Protein AF-0000000072275476 (afdb_homodimer)

Organism: Rhodospirillum rubrum (strain ATCC 11170 / ATH 1.1.1 / DSM 467 / LMG 4362 / NCIMB 8255 / S1) (NCBI:txid269796)

Solvent-accessible surface area (backbone atoms only — not comparable to full-atom values): 16974 Å² total; per-residue (Å²): 117,90,63,54,70,68,59,50,50,53,38,57,21,47,47,31,24,20,39,28,44,38,20,21,42,33,96,83,66,43,83,46,64,35,45,40,54,36,51,33,70,50,16,78,60,61,44,28,33,37,37,50,40,53,68,80,43,85,67,52,72,31,70,62,46,52,48,34,29,40,30,29,35,24,52,87,39,57,66,59,44,52,46,31,60,54,78,98,63,73,70,60,68,92,58,77,59,44,73,39,78,94,71,21,53,31,81,62,89,38,33,16,37,40,33,26,36,49,74,47,68,41,85,41,70,44,13,36,37,33,32,28,40,55,60,44,72,48,63,45,86,67,87,52,39,23,29,40,43,65,89,34,81,43,37,67,33,78,74,80,127,117,89,64,54,70,68,59,50,51,53,36,56,22,47,47,32,23,20,40,28,43,37,19,20,43,34,98,84,65,42,82,46,64,36,43,39,53,35,51,33,71,48,16,78,62,61,44,27,34,36,37,48,39,54,70,80,43,84,69,51,72,30,70,62,46,52,47,34,31,41,32,28,34,26,53,87,41,58,66,58,45,52,47,31,60,53,79,96,63,73,70,60,69,92,59,78,58,44,73,40,77,93,70,20,52,30,81,62,89,37,32,16,36,39,34,26,36,48,73,45,68,41,87,41,71,44,14,36,39,33,32,27,38,58,58,42,73,49,63,46,86,66,88,54,38,23,29,40,43,65,88,35,81,42,36,65,32,77,73,81,126

Structure (mmCIF, N/CA/C/O backbone):
data_AF-0000000072275476-model_v1
#
loop_
_entity.id
_entity.type
_entity.pdbx_description
1 polymer 'Flavin reductase-like, FMN-binding'
#
loop_
_atom_site.group_PDB
_atom_site.id
_atom_site.type_symbol
_atom_site.label_atom_id
_atom_site.label_alt_id
_atom_site.label_comp_id
_atom_site.label_asym_id
_atom_site.label_entity_id
_atom_site.label_seq_id
_atom_site.pdbx_PDB_ins_code
_atom_site.Cartn_x
_atom_site.Cartn_y
_atom_site.Cartn_z
_atom_site.occupancy
_atom_site.B_iso_or_equiv
_atom_site.auth_seq_id
_atom_site.auth_comp_id
_atom_site.auth_asym_id
_atom_site.auth_atom_id
_atom_site.pdbx_PDB_model_num
ATOM 1 N N . MET A 1 1 ? 13.664 -19.922 7.293 1 67.5 1 MET A N 1
ATOM 2 C CA . MET A 1 1 ? 13.078 -19.266 6.129 1 67.5 1 MET A CA 1
ATOM 3 C C . MET A 1 1 ? 14.047 -19.266 4.953 1 67.5 1 MET A C 1
ATOM 5 O O . MET A 1 1 ? 15.242 -19 5.125 1 67.5 1 MET A O 1
ATOM 9 N N . PRO A 1 2 ? 13.508 -19.812 3.711 1 85.81 2 PRO A N 1
ATOM 10 C CA . PRO A 1 2 ? 14.438 -20.125 2.623 1 85.81 2 PRO A CA 1
ATOM 11 C C . PRO A 1 2 ? 15.133 -18.891 2.059 1 85.81 2 PRO A C 1
ATOM 13 O O . PRO A 1 2 ? 15.914 -19 1.111 1 85.81 2 PRO A O 1
ATOM 16 N N . PHE A 1 3 ? 14.852 -17.75 2.648 1 93.75 3 PHE A N 1
ATOM 17 C CA . PHE A 1 3 ? 15.492 -16.516 2.195 1 93.75 3 PHE A CA 1
ATOM 18 C C . PHE A 1 3 ? 15.914 -15.648 3.381 1 93.75 3 PHE A C 1
ATOM 20 O O . PHE A 1 3 ? 15.383 -15.805 4.484 1 93.75 3 PHE A O 1
ATOM 27 N N . ASP A 1 4 ? 16.875 -14.711 3.154 1 95.62 4 ASP A N 1
ATOM 28 C CA . ASP A 1 4 ? 17.312 -13.812 4.219 1 95.62 4 ASP A CA 1
ATOM 29 C C . ASP A 1 4 ? 16.688 -12.43 4.062 1 95.62 4 ASP A C 1
ATOM 31 O O . ASP A 1 4 ? 15.898 -12.203 3.143 1 95.62 4 ASP A O 1
ATOM 35 N N . ASP A 1 5 ? 16.984 -11.516 4.992 1 95.75 5 ASP A N 1
ATOM 36 C CA . ASP A 1 5 ? 16.391 -10.188 5.051 1 95.75 5 ASP A CA 1
ATOM 37 C C . ASP A 1 5 ? 16.688 -9.391 3.781 1 95.75 5 ASP A C 1
ATOM 39 O O . ASP A 1 5 ? 15.844 -8.648 3.291 1 95.75 5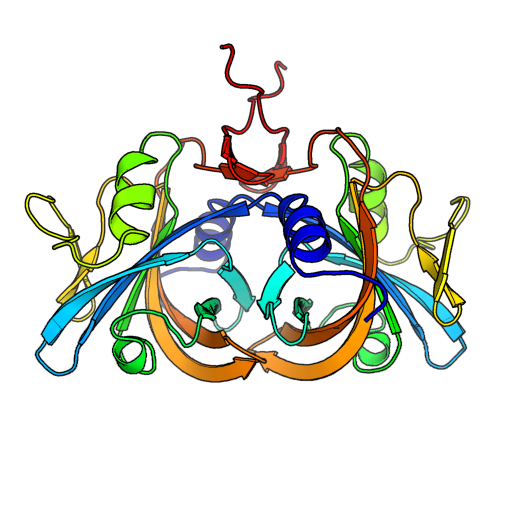 ASP A O 1
ATOM 43 N N . ARG A 1 6 ? 17.906 -9.547 3.322 1 96 6 ARG A N 1
ATOM 44 C CA . ARG A 1 6 ? 18.312 -8.82 2.127 1 96 6 ARG A CA 1
ATOM 45 C C . ARG A 1 6 ? 17.469 -9.227 0.921 1 96 6 ARG A C 1
ATOM 47 O O . ARG A 1 6 ? 17.016 -8.375 0.162 1 96 6 ARG A O 1
ATOM 54 N N . ALA A 1 7 ? 17.297 -10.523 0.775 1 97.31 7 ALA A N 1
ATOM 55 C CA . ALA A 1 7 ? 16.484 -11.039 -0.326 1 97.31 7 ALA A CA 1
ATOM 56 C C . ALA A 1 7 ? 15.039 -10.562 -0.204 1 97.31 7 ALA A C 1
ATOM 58 O O . ALA A 1 7 ? 14.398 -10.234 -1.207 1 97.31 7 ALA A O 1
ATOM 59 N N . PHE A 1 8 ? 14.617 -10.539 1.002 1 98 8 PHE A N 1
ATOM 60 C CA . PHE A 1 8 ? 13.25 -10.094 1.235 1 98 8 PHE A CA 1
ATOM 61 C C . PHE A 1 8 ? 13.094 -8.617 0.877 1 98 8 PHE A C 1
ATOM 63 O O . PHE A 1 8 ? 12.148 -8.242 0.171 1 98 8 PHE A O 1
ATOM 70 N N . ARG A 1 9 ? 13.953 -7.789 1.275 1 97.25 9 ARG A N 1
ATOM 71 C CA . ARG A 1 9 ? 13.906 -6.363 0.971 1 97.25 9 ARG A CA 1
ATOM 72 C C . ARG A 1 9 ? 14.023 -6.117 -0.53 1 97.25 9 ARG A C 1
ATOM 74 O O . ARG A 1 9 ? 13.375 -5.227 -1.071 1 97.25 9 ARG A O 1
ATOM 81 N N . LYS A 1 10 ? 14.844 -6.922 -1.142 1 97.44 10 LYS A N 1
ATOM 82 C CA . LYS A 1 10 ? 15 -6.805 -2.588 1 97.44 10 LYS A CA 1
ATOM 83 C C . LYS A 1 10 ? 13.688 -7.109 -3.311 1 97.44 10 LYS A C 1
ATOM 85 O O . LYS A 1 10 ? 13.305 -6.395 -4.242 1 97.44 10 LYS A O 1
ATOM 90 N N . ALA A 1 11 ? 13.023 -8.141 -2.877 1 98.31 11 ALA A N 1
ATOM 91 C CA . ALA A 1 11 ? 11.742 -8.516 -3.479 1 98.31 11 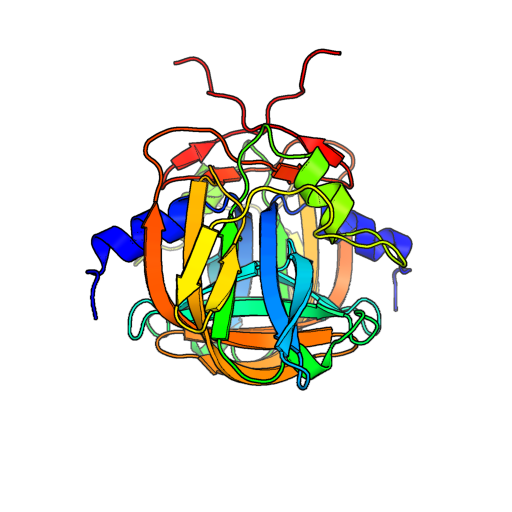ALA A CA 1
ATOM 92 C C . ALA A 1 11 ? 10.703 -7.414 -3.285 1 98.31 11 ALA A C 1
ATOM 94 O O . ALA A 1 11 ? 10.008 -7.039 -4.23 1 98.31 11 ALA A O 1
ATOM 95 N N . LEU A 1 12 ? 10.633 -6.867 -2.082 1 98.38 12 LEU A N 1
ATOM 96 C CA . LEU A 1 12 ? 9.648 -5.832 -1.788 1 98.38 12 LEU A CA 1
ATOM 97 C C . LEU A 1 12 ? 9.969 -4.547 -2.541 1 98.38 12 LEU A C 1
ATOM 99 O O . LEU A 1 12 ? 9.062 -3.803 -2.92 1 98.38 12 LEU A O 1
ATOM 103 N N . GLY A 1 13 ? 11.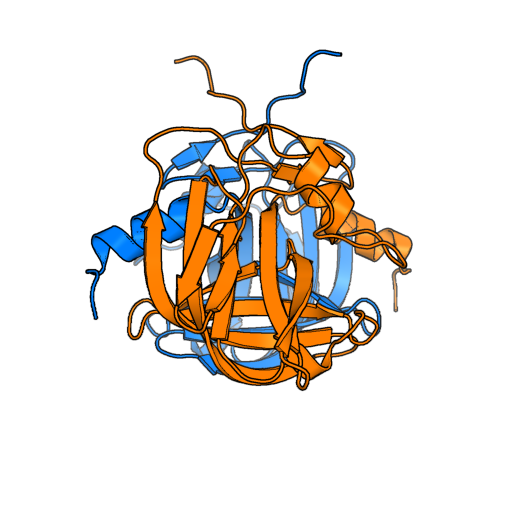281 -4.336 -2.768 1 97.69 13 GLY A 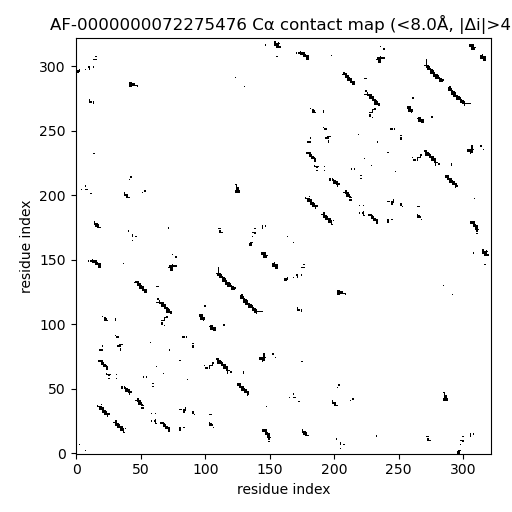N 1
ATOM 104 C CA . GLY A 1 13 ? 11.695 -3.178 -3.543 1 97.69 13 GLY A CA 1
ATOM 105 C C . GLY A 1 13 ? 11.211 -3.217 -4.98 1 97.69 13 GLY A C 1
ATOM 106 O O . GLY A 1 13 ? 11.25 -2.205 -5.684 1 97.69 13 GLY A O 1
ATOM 107 N N . CYS A 1 14 ? 10.742 -4.32 -5.453 1 98.12 14 CYS A N 1
ATOM 108 C CA . CYS A 1 14 ? 10.234 -4.465 -6.816 1 98.12 14 CYS A CA 1
ATOM 109 C C . CYS A 1 14 ? 8.836 -3.875 -6.945 1 98.12 14 CYS A C 1
ATOM 111 O O . CYS A 1 14 ? 8.344 -3.67 -8.055 1 98.12 14 CYS A O 1
ATOM 113 N N . PHE A 1 15 ? 8.219 -3.641 -5.832 1 98.31 15 PHE A N 1
ATOM 114 C CA . PHE A 1 15 ? 6.93 -2.953 -5.859 1 98.31 15 PHE A CA 1
ATOM 115 C C . PHE A 1 15 ? 7.121 -1.444 -5.773 1 98.31 15 PHE A C 1
ATOM 117 O O . PHE A 1 15 ? 7.449 -0.913 -4.711 1 98.31 15 PHE A O 1
ATOM 124 N N . ALA A 1 16 ? 6.859 -0.8 -6.867 1 97.62 16 ALA A N 1
ATOM 125 C CA . ALA A 1 16 ? 6.969 0.657 -6.883 1 97.62 16 ALA A CA 1
ATOM 126 C C . ALA A 1 16 ? 5.852 1.297 -6.059 1 97.62 16 ALA A C 1
ATOM 128 O O . ALA A 1 16 ? 4.699 0.858 -6.117 1 97.62 16 ALA A O 1
ATOM 129 N N . SER A 1 17 ? 6.207 2.344 -5.367 1 97.81 17 SER A N 1
ATOM 130 C CA . SER A 1 17 ? 5.203 3.037 -4.566 1 97.81 17 SER A CA 1
ATOM 131 C C . SER A 1 17 ? 5.41 4.547 -4.605 1 97.81 17 SER A C 1
ATOM 133 O O . SER A 1 17 ? 6.535 5.02 -4.797 1 97.81 17 SER A O 1
ATOM 135 N N . GLY A 1 18 ? 4.312 5.289 -4.441 1 98.12 18 GLY A N 1
ATOM 136 C CA . GLY A 1 18 ? 4.449 6.676 -4.016 1 98.12 18 GLY A CA 1
ATOM 137 C C . GLY A 1 18 ? 5.027 6.816 -2.623 1 98.12 18 GLY A C 1
ATOM 138 O O . GLY A 1 18 ? 5.41 5.824 -2 1 98.12 18 GLY A O 1
ATOM 139 N N . VAL A 1 19 ? 5.16 8.07 -2.258 1 98.69 19 VAL A N 1
ATOM 140 C CA . VAL A 1 19 ? 5.719 8.391 -0.95 1 98.69 19 VAL A CA 1
ATOM 141 C C . VAL A 1 19 ? 4.812 9.391 -0.232 1 98.69 19 VAL A C 1
ATOM 143 O O . VAL A 1 19 ? 4.32 10.344 -0.843 1 98.69 19 VAL A O 1
ATOM 146 N N . THR A 1 20 ? 4.594 9.133 1.076 1 98.88 20 THR A N 1
ATOM 147 C CA . THR A 1 20 ? 3.807 10.062 1.873 1 98.88 20 THR A CA 1
ATOM 148 C C . THR A 1 20 ? 4.621 10.594 3.053 1 98.88 20 THR A C 1
ATOM 150 O O . THR A 1 20 ? 5.562 9.938 3.506 1 98.88 20 THR A O 1
ATOM 153 N N . VAL A 1 21 ? 4.289 11.758 3.482 1 98.88 21 VAL A N 1
ATOM 154 C CA . VAL A 1 21 ? 4.621 12.25 4.812 1 98.88 21 VAL A CA 1
ATOM 155 C C . VAL A 1 21 ? 3.363 12.312 5.676 1 98.88 21 VAL A C 1
ATOM 157 O O . VAL A 1 21 ? 2.365 12.93 5.285 1 98.88 21 VAL A O 1
ATOM 160 N N . ILE A 1 22 ? 3.463 11.672 6.785 1 98.81 22 ILE A N 1
ATOM 161 C CA . ILE A 1 22 ? 2.342 11.64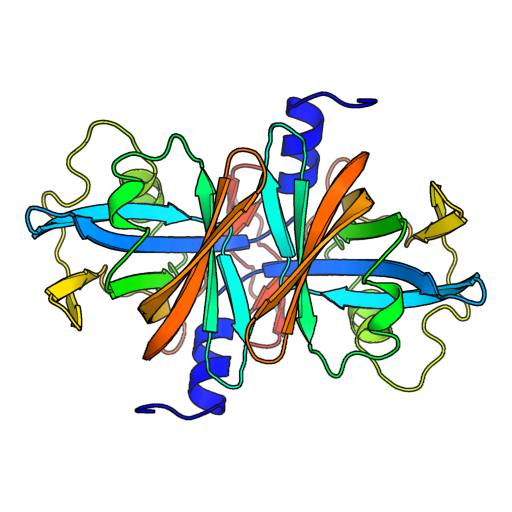1 7.719 1 98.81 22 ILE A CA 1
ATOM 162 C C . ILE A 1 22 ? 2.707 12.414 8.984 1 98.81 22 ILE A C 1
ATOM 164 O O . ILE A 1 22 ? 3.75 12.156 9.594 1 98.81 22 ILE A O 1
ATOM 168 N N . THR A 1 23 ? 1.877 13.367 9.344 1 98.62 23 THR A N 1
ATOM 169 C CA . THR A 1 23 ? 2.141 14.188 10.523 1 98.62 23 THR A CA 1
ATOM 170 C C . THR A 1 23 ? 0.98 14.102 11.508 1 98.62 23 THR A C 1
ATOM 172 O O . THR A 1 23 ? -0.152 13.805 11.117 1 98.62 23 THR A O 1
ATOM 175 N N . THR A 1 24 ? 1.253 14.297 12.727 1 98.31 24 THR A N 1
ATOM 176 C CA . THR A 1 24 ? 0.302 14.375 13.828 1 98.31 24 THR A CA 1
ATOM 177 C C . THR A 1 24 ? 0.889 15.164 15 1 98.31 24 THR A C 1
ATOM 179 O O . THR A 1 24 ? 1.901 15.852 14.844 1 98.31 24 THR A O 1
ATOM 182 N N . LEU A 1 25 ? 0.109 15.188 16.047 1 97.5 25 LEU A N 1
ATOM 183 C CA . LEU A 1 25 ? 0.555 15.797 17.297 1 97.5 25 LEU A CA 1
ATOM 184 C C . LEU A 1 25 ? 0.738 14.742 18.375 1 97.5 25 LEU A C 1
ATOM 186 O O . LEU A 1 25 ? -0.082 13.828 18.516 1 97.5 25 LEU A O 1
ATOM 190 N N . ASP A 1 26 ? 1.851 14.898 19.125 1 96.38 26 ASP A N 1
ATOM 191 C CA . ASP A 1 26 ? 2.016 13.977 20.234 1 96.38 26 ASP A CA 1
ATOM 192 C C . ASP A 1 26 ? 1.202 14.43 21.453 1 96.38 26 ASP A C 1
ATOM 194 O O . ASP A 1 26 ? 0.41 15.367 21.359 1 96.38 26 ASP A O 1
ATOM 198 N N . ALA A 1 27 ? 1.319 13.695 22.562 1 95.06 27 ALA A N 1
ATOM 199 C CA . ALA A 1 27 ? 0.517 13.953 23.75 1 95.06 27 ALA A CA 1
ATOM 200 C C . ALA A 1 27 ? 0.753 15.367 24.281 1 95.06 27 ALA A C 1
ATOM 202 O O . ALA A 1 27 ? -0.127 15.953 24.906 1 95.06 27 ALA A O 1
ATOM 203 N N . ALA A 1 28 ? 1.944 15.898 24 1 96 28 ALA A N 1
ATOM 204 C CA . ALA A 1 28 ? 2.289 17.25 24.438 1 96 28 ALA A CA 1
ATOM 205 C C . ALA A 1 28 ? 1.938 18.281 23.359 1 96 28 ALA A C 1
ATOM 207 O O . ALA A 1 28 ? 2.359 19.438 23.438 1 96 28 ALA A O 1
ATOM 208 N N . GLN A 1 29 ? 1.261 17.859 22.344 1 95.44 29 GLN A N 1
ATOM 209 C CA . GLN A 1 29 ? 0.798 18.703 21.25 1 95.44 29 GLN A CA 1
ATOM 210 C C . GLN A 1 29 ? 1.969 19.188 20.406 1 95.44 29 GLN A C 1
ATOM 212 O O . GLN A 1 29 ? 1.889 20.266 19.797 1 95.44 29 GLN A O 1
ATOM 217 N N . ARG A 1 30 ? 3.062 18.484 20.5 1 95.75 30 ARG A N 1
ATOM 218 C CA . ARG A 1 30 ? 4.191 18.766 19.625 1 95.75 30 ARG A CA 1
ATOM 219 C C . ARG A 1 30 ? 4.055 18.031 18.297 1 95.75 30 ARG A C 1
ATOM 221 O O . ARG A 1 30 ? 3.641 16.875 18.281 1 95.75 30 ARG A O 1
ATOM 228 N N . PRO A 1 31 ? 4.461 18.75 17.219 1 96.81 31 PRO A N 1
ATOM 229 C CA . PRO A 1 31 ? 4.352 18.078 15.922 1 96.81 31 PRO A CA 1
ATOM 230 C C . PRO A 1 31 ? 5.336 16.922 15.773 1 96.81 31 PRO A C 1
ATOM 232 O O . PRO A 1 31 ? 6.488 17.031 16.203 1 96.81 31 PRO A O 1
ATOM 235 N N . VAL A 1 32 ? 4.867 15.836 15.242 1 97.19 32 VAL A N 1
ATOM 236 C CA . VAL A 1 32 ? 5.688 14.695 14.852 1 97.19 32 VAL A CA 1
ATOM 237 C C . VAL A 1 32 ? 5.305 14.242 13.445 1 97.19 32 VAL A C 1
ATOM 239 O O . VAL A 1 32 ? 4.184 14.484 12.992 1 97.19 32 VAL A O 1
ATOM 242 N N . GLY A 1 33 ? 6.281 13.656 12.758 1 98.06 33 GLY A N 1
ATOM 243 C CA . GLY A 1 33 ? 6.016 13.203 11.406 1 98.06 33 GLY A CA 1
ATOM 244 C C . GLY A 1 33 ? 6.961 12.109 10.945 1 98.06 33 GLY A C 1
ATOM 245 O O . GLY A 1 33 ? 8 11.883 11.562 1 98.06 33 GLY A O 1
ATOM 246 N N . VAL A 1 34 ? 6.57 11.477 9.883 1 98.38 34 VAL A N 1
ATOM 247 C CA . VAL A 1 34 ? 7.352 10.359 9.367 1 98.38 34 VAL A CA 1
ATOM 248 C C . VAL A 1 34 ? 7.07 10.172 7.879 1 98.38 34 VAL A C 1
ATOM 250 O O . VAL A 1 34 ? 5.957 10.438 7.414 1 98.38 34 VAL A O 1
ATOM 253 N N . THR A 1 35 ? 8.07 9.781 7.129 1 98.69 35 THR A N 1
ATOM 254 C CA . THR A 1 35 ? 7.902 9.352 5.746 1 98.69 35 THR A CA 1
ATOM 255 C C . THR A 1 35 ? 7.43 7.906 5.676 1 98.69 35 THR A C 1
ATOM 257 O O . THR A 1 35 ? 7.961 7.039 6.379 1 98.69 35 THR A O 1
ATOM 260 N N . VAL A 1 36 ? 6.418 7.613 4.867 1 98.62 36 VAL A N 1
ATOM 261 C CA . VAL A 1 36 ? 5.84 6.277 4.75 1 98.62 36 VAL A CA 1
ATOM 262 C C . VAL A 1 36 ? 5.539 5.969 3.287 1 98.62 36 VAL A C 1
ATOM 264 O O . VAL A 1 36 ? 4.875 6.75 2.604 1 98.62 36 VAL A O 1
ATOM 267 N N . SER A 1 37 ? 6.004 4.84 2.807 1 98.38 37 SER A N 1
ATOM 268 C CA . SER A 1 37 ? 5.582 4.352 1.498 1 98.38 37 SER A CA 1
ATOM 269 C C . SER A 1 37 ? 4.598 3.191 1.633 1 98.38 37 SER A C 1
ATOM 271 O O . SER A 1 37 ? 3.918 2.832 0.67 1 98.38 37 SER A O 1
ATOM 273 N N . ALA A 1 38 ? 4.605 2.547 2.832 1 98.69 38 ALA A N 1
ATOM 274 C CA . ALA A 1 38 ? 3.641 1.485 3.107 1 98.69 38 ALA A CA 1
ATOM 275 C C . ALA A 1 38 ? 2.254 2.062 3.373 1 98.69 38 ALA A C 1
ATOM 277 O O . ALA A 1 38 ? 1.733 1.955 4.484 1 98.69 38 ALA A O 1
ATOM 278 N N . PHE A 1 39 ? 1.646 2.674 2.385 1 98.81 39 PHE A N 1
ATOM 279 C CA . PHE A 1 39 ? 0.355 3.352 2.367 1 98.81 39 PHE A CA 1
ATOM 280 C C . PHE A 1 39 ? -0.562 2.742 1.312 1 98.81 39 PHE A C 1
ATOM 282 O O . PHE A 1 39 ? -0.105 2.352 0.236 1 98.81 39 PHE A O 1
ATOM 289 N N . SER A 1 40 ? -1.87 2.623 1.619 1 98.38 40 SER A N 1
ATOM 290 C CA . SER A 1 40 ? -2.822 2.123 0.633 1 98.38 40 SER A CA 1
ATOM 291 C C . SER A 1 40 ? -4.219 2.684 0.88 1 98.38 40 SER A C 1
ATOM 293 O O . SER A 1 40 ? -4.578 2.992 2.02 1 98.38 40 SER A O 1
ATOM 295 N N . SER A 1 41 ? -4.883 2.822 -0.272 1 98 41 SER A N 1
ATOM 296 C CA . SER A 1 41 ? -6.328 2.961 -0.143 1 98 41 SER A CA 1
ATOM 297 C C . SER A 1 41 ? -6.941 1.742 0.537 1 98 41 SER A C 1
ATOM 299 O O . SER A 1 41 ? -6.395 0.64 0.46 1 98 41 SER A O 1
ATOM 301 N N . LEU A 1 42 ? -8.031 1.979 1.221 1 98.62 42 LEU A N 1
ATOM 302 C CA . LEU A 1 42 ? -8.648 0.852 1.916 1 98.62 42 LEU A CA 1
ATOM 303 C C . LEU A 1 42 ? -10.125 0.731 1.56 1 98.62 42 LEU A C 1
ATOM 305 O O . LEU A 1 42 ? -10.57 -0.316 1.085 1 98.62 42 LEU A O 1
ATOM 309 N N . SER A 1 43 ? -10.875 1.769 1.762 1 98.56 43 SER A N 1
ATOM 310 C CA . SER A 1 43 ? -12.32 1.713 1.604 1 98.56 43 SER A CA 1
ATOM 311 C C . SER A 1 43 ? -12.852 2.961 0.906 1 98.56 43 SER A C 1
ATOM 313 O O . SER A 1 43 ? -12.406 4.074 1.194 1 98.56 43 SER A O 1
ATOM 315 N N . LEU A 1 44 ? -13.805 2.744 0.016 1 97.25 44 LEU A N 1
ATOM 316 C CA . LEU A 1 44 ? -14.477 3.871 -0.618 1 97.25 44 LEU A CA 1
ATOM 317 C C . LEU A 1 44 ? -15.656 4.344 0.225 1 97.25 44 LEU A C 1
ATOM 319 O O . LEU A 1 44 ? -15.906 5.543 0.333 1 97.25 44 LEU A O 1
ATOM 323 N N . ASP A 1 45 ? -16.281 3.301 0.78 1 95.88 45 ASP A N 1
ATOM 324 C CA . ASP A 1 45 ? -17.422 3.605 1.633 1 95.88 45 ASP A CA 1
ATOM 325 C C . ASP A 1 45 ? -17.406 2.754 2.9 1 95.88 45 ASP A C 1
ATOM 327 O O . ASP A 1 45 ? -17.75 1.57 2.863 1 95.88 45 ASP A O 1
ATOM 331 N N . PRO A 1 46 ? -17.188 3.477 4.113 1 97.56 46 PRO A N 1
ATOM 332 C CA . PRO A 1 46 ? -16.719 4.859 4.266 1 97.56 46 PRO A CA 1
ATOM 333 C C . PRO A 1 46 ? -15.32 5.078 3.715 1 97.56 46 PRO A C 1
ATOM 335 O O . PRO A 1 46 ? -14.57 4.117 3.525 1 97.56 46 PRO A O 1
ATOM 338 N N . PRO A 1 47 ? -14.961 6.344 3.451 1 98.56 47 PRO A N 1
ATOM 339 C CA . PRO A 1 47 ? -13.617 6.617 2.934 1 98.56 47 PRO A CA 1
ATOM 340 C C . PRO A 1 47 ? -12.531 6.371 3.971 1 98.56 47 PRO A C 1
ATOM 342 O O . PRO A 1 47 ? -12.484 7.051 5 1 98.56 47 PRO A O 1
ATOM 345 N N . MET A 1 48 ? -11.68 5.406 3.686 1 98.75 48 MET A N 1
ATOM 346 C CA . MET A 1 48 ? -10.625 5.023 4.613 1 98.75 48 MET A CA 1
ATOM 347 C C . MET A 1 48 ? -9.328 4.727 3.865 1 98.75 48 MET A C 1
ATOM 349 O O . MET A 1 48 ? -9.352 4.348 2.693 1 98.75 48 MET A O 1
ATOM 353 N N . VAL A 1 49 ? -8.258 4.93 4.586 1 98.88 49 VAL A N 1
ATOM 354 C CA . VAL A 1 49 ? -6.926 4.539 4.145 1 98.88 49 VAL A CA 1
ATOM 355 C C . VAL A 1 49 ? -6.195 3.826 5.281 1 98.88 49 VAL A C 1
ATOM 357 O O . VAL A 1 49 ? -6.68 3.787 6.414 1 98.88 49 VAL A O 1
ATOM 360 N N . LEU A 1 50 ? -5.086 3.195 4.949 1 98.94 50 LEU A N 1
ATOM 361 C CA . LEU A 1 50 ? -4.227 2.625 5.98 1 98.94 50 LEU A CA 1
ATOM 362 C C . LEU A 1 50 ? -2.756 2.879 5.668 1 98.94 50 LEU A C 1
ATOM 364 O O . LEU A 1 50 ? -2.404 3.18 4.523 1 98.94 50 LEU A O 1
ATOM 368 N N . PHE A 1 51 ? -1.945 2.877 6.676 1 98.88 51 PHE A N 1
ATOM 369 C CA . PHE A 1 51 ? -0.493 2.861 6.547 1 98.88 51 PHE A CA 1
ATOM 370 C C . PHE A 1 51 ? 0.138 1.985 7.621 1 98.88 51 PHE A C 1
ATOM 372 O O . PHE A 1 51 ? -0.511 1.645 8.609 1 98.88 51 PHE A O 1
ATOM 379 N N . CYS A 1 52 ? 1.348 1.594 7.355 1 98.81 52 CYS A N 1
ATOM 380 C CA . CYS A 1 52 ? 2.08 0.749 8.289 1 98.81 52 CYS A CA 1
ATOM 381 C C . CYS A 1 52 ? 3.311 1.471 8.828 1 98.81 52 CYS A C 1
ATOM 383 O O . CYS A 1 52 ? 4.027 2.133 8.078 1 98.81 52 CYS A O 1
ATOM 385 N N . LEU A 1 53 ? 3.514 1.29 10.141 1 98.31 53 LEU A N 1
ATOM 386 C CA . LEU A 1 53 ? 4.664 1.897 10.797 1 98.31 53 LEU A CA 1
ATOM 387 C C . LEU A 1 53 ? 5.484 0.846 11.539 1 98.31 53 LEU A C 1
ATOM 389 O O . LEU A 1 53 ? 4.934 0.013 12.258 1 98.31 53 LEU A O 1
ATOM 393 N N . GLY A 1 54 ? 6.781 0.957 11.281 1 98.06 54 GLY A N 1
ATOM 394 C CA . GLY A 1 54 ? 7.621 0.128 12.133 1 98.06 54 GLY A CA 1
ATOM 395 C C . GLY A 1 54 ? 7.445 0.419 13.609 1 98.06 54 GLY A C 1
ATOM 396 O O . GLY A 1 54 ? 7.328 1.58 14.008 1 98.06 54 GLY A O 1
ATOM 397 N N . LYS A 1 55 ? 7.473 -0.586 14.383 1 97.56 55 LYS A N 1
ATOM 398 C CA . LYS A 1 55 ? 7.293 -0.438 15.82 1 97.56 55 LYS A CA 1
ATOM 399 C C . LYS A 1 55 ? 8.461 0.316 16.453 1 97.56 55 LYS A C 1
ATOM 401 O O . LYS A 1 55 ? 8.367 0.782 17.578 1 97.56 55 LYS A O 1
ATOM 406 N N . SER A 1 56 ? 9.539 0.48 15.719 1 95.69 56 SER A N 1
ATOM 407 C CA . SER A 1 56 ? 10.695 1.233 16.188 1 95.69 56 SER A CA 1
ATOM 408 C C . SER A 1 56 ? 10.594 2.703 15.805 1 95.69 56 SER A C 1
ATOM 410 O O . SER A 1 56 ? 11.492 3.494 16.109 1 95.69 56 SER A O 1
ATOM 412 N N . THR A 1 57 ? 9.547 3.086 15.133 1 94.94 57 THR A N 1
ATOM 413 C CA . THR A 1 57 ? 9.336 4.473 14.727 1 94.94 57 THR A CA 1
ATOM 414 C C . THR A 1 57 ? 9.352 5.395 15.938 1 94.94 57 THR A C 1
ATOM 416 O O . THR A 1 57 ? 8.758 5.082 16.969 1 94.94 57 THR A O 1
ATOM 419 N N . SER A 1 58 ? 10.039 6.531 15.781 1 92.75 58 SER A N 1
ATOM 420 C CA . SER A 1 58 ? 10.031 7.535 16.844 1 92.75 58 SER A CA 1
ATOM 421 C C . SER A 1 58 ? 8.625 8.086 17.062 1 92.75 58 SER A C 1
ATOM 423 O O . SER A 1 58 ? 7.887 8.344 16.109 1 92.75 58 SER A O 1
ATOM 425 N N . ASN A 1 59 ? 8.18 8.203 18.312 1 93.38 59 ASN A N 1
ATOM 426 C CA . ASN A 1 59 ? 6.891 8.742 18.719 1 93.38 59 ASN A CA 1
ATOM 427 C C . ASN A 1 59 ? 5.738 7.891 18.203 1 93.38 59 ASN A C 1
ATOM 429 O O . ASN A 1 59 ? 4.691 8.414 17.812 1 93.38 59 ASN A O 1
ATOM 433 N N . LEU A 1 60 ? 5.984 6.637 18.172 1 96.44 60 LEU A N 1
ATOM 434 C CA . LEU A 1 60 ? 4.996 5.695 17.656 1 96.44 60 LEU A CA 1
ATOM 435 C C . LEU A 1 60 ? 3.637 5.918 18.312 1 96.44 60 LEU A C 1
ATOM 437 O O . LEU A 1 60 ? 2.6 5.828 17.656 1 96.44 60 LEU A O 1
ATOM 441 N N . GLU A 1 61 ? 3.59 6.27 19.531 1 96.56 61 GLU A N 1
ATOM 442 C CA . GLU A 1 61 ? 2.35 6.398 20.297 1 96.56 61 GLU A CA 1
ATOM 443 C C . GLU A 1 61 ? 1.481 7.527 19.75 1 96.56 61 GLU A C 1
ATOM 445 O O . GLU A 1 61 ? 0.254 7.48 19.844 1 96.56 61 GLU A O 1
ATOM 450 N N . ALA A 1 62 ? 2.082 8.492 19.188 1 96.88 62 ALA A N 1
ATOM 451 C CA . ALA A 1 62 ? 1.34 9.617 18.609 1 96.88 62 ALA A CA 1
ATOM 452 C C . ALA A 1 62 ? 0.46 9.164 17.453 1 96.88 62 ALA A C 1
ATOM 454 O O . ALA A 1 62 ? -0.527 9.82 17.125 1 96.88 62 ALA A O 1
ATOM 455 N N . PHE A 1 63 ? 0.778 8.016 16.844 1 97.5 63 PHE A N 1
ATOM 456 C CA . PHE A 1 63 ? 0.08 7.527 15.664 1 97.5 63 PHE A CA 1
ATOM 457 C C . PHE A 1 63 ? -0.941 6.457 16.047 1 97.5 63 PHE A C 1
ATOM 459 O O . PHE A 1 63 ? -1.429 5.727 15.172 1 97.5 63 PHE A O 1
ATOM 466 N N . ARG A 1 64 ? -1.257 6.305 17.25 1 96.19 64 ARG A N 1
ATOM 467 C CA . ARG A 1 64 ? -2.285 5.359 17.688 1 96.19 64 ARG A CA 1
ATOM 468 C C . ARG A 1 64 ? -3.639 6.051 17.828 1 96.19 64 ARG A C 1
ATOM 470 O O . ARG A 1 64 ? -4.676 5.391 17.859 1 96.19 64 ARG A O 1
ATOM 477 N N . GLN A 1 65 ? -3.451 7.305 18.047 1 87.06 65 GLN A N 1
ATOM 478 C CA . GLN A 1 65 ? -4.68 8.07 18.219 1 87.06 65 GLN A CA 1
ATOM 479 C C . GLN A 1 65 ? -4.559 9.461 17.609 1 87.06 65 GLN A C 1
ATOM 481 O O . GLN A 1 65 ? -3.453 9.922 17.312 1 87.06 65 GLN A O 1
ATOM 486 N N . GLY A 1 66 ? -5.805 10.055 17.281 1 84.19 66 GLY A N 1
ATOM 487 C CA . GLY A 1 66 ? -5.82 11.461 16.922 1 84.19 66 GLY A CA 1
ATOM 488 C C . GLY A 1 66 ? -6.012 11.688 15.43 1 84.19 66 GLY A C 1
ATOM 489 O O . GLY A 1 66 ? -6.242 10.742 14.68 1 84.19 66 GLY A O 1
ATOM 490 N N . PRO A 1 67 ? -5.926 12.977 15.188 1 97 67 PRO A N 1
ATOM 491 C CA . PRO A 1 67 ? -5.914 13.32 13.766 1 97 67 PRO A CA 1
ATOM 492 C C . PRO A 1 67 ? -4.531 13.164 13.133 1 97 67 PRO A C 1
ATOM 494 O O . PRO A 1 67 ? -3.518 13.32 13.812 1 97 67 PRO A O 1
ATOM 497 N N . VAL A 1 68 ? -4.52 12.742 11.984 1 98.5 68 VAL A N 1
ATOM 498 C CA . VAL A 1 68 ? -3.283 12.711 11.211 1 98.5 68 VAL A CA 1
ATOM 499 C C . VAL A 1 68 ? -3.508 13.375 9.852 1 98.5 68 VAL A C 1
ATOM 501 O O . VAL A 1 68 ? -4.633 13.398 9.344 1 98.5 68 VAL A O 1
ATOM 504 N N . SER A 1 69 ? -2.506 13.961 9.422 1 98.81 69 SER A N 1
ATOM 505 C CA . SER A 1 69 ? -2.477 14.461 8.055 1 98.81 69 SER A CA 1
ATOM 506 C C . SER A 1 69 ? -1.531 13.641 7.184 1 98.81 69 SER A C 1
ATOM 508 O O . SER A 1 69 ? -0.364 13.453 7.535 1 98.81 69 SER A O 1
ATOM 510 N N . ILE A 1 70 ? -2.049 13.109 6.078 1 98.88 70 ILE A N 1
ATOM 511 C CA . ILE A 1 70 ? -1.275 12.305 5.145 1 98.88 70 ILE A CA 1
ATOM 512 C C . ILE A 1 70 ? -1.061 13.078 3.846 1 98.88 70 ILE A C 1
ATOM 514 O O . ILE A 1 70 ? -2.018 13.375 3.127 1 98.88 70 ILE A O 1
ATOM 518 N N . SER A 1 71 ? 0.166 13.367 3.543 1 98.88 71 SER A N 1
ATOM 519 C CA . SER A 1 71 ? 0.524 14.141 2.359 1 98.88 71 SER A CA 1
ATOM 520 C C . SER A 1 71 ? 1.217 13.273 1.317 1 98.88 71 SER A C 1
ATOM 522 O O . SER A 1 71 ? 2.295 12.727 1.571 1 98.88 71 SER A O 1
ATOM 524 N N . ILE A 1 72 ? 0.576 13.102 0.139 1 98.88 72 ILE A N 1
ATOM 525 C CA . ILE A 1 72 ? 1.186 12.391 -0.979 1 98.88 72 ILE A CA 1
ATOM 526 C C . ILE A 1 72 ? 2.145 13.32 -1.722 1 98.88 72 ILE A C 1
ATOM 528 O O . ILE A 1 72 ? 1.731 14.352 -2.252 1 98.88 72 ILE A O 1
ATOM 532 N N . LEU A 1 73 ? 3.371 12.914 -1.832 1 98.5 73 LEU A N 1
ATOM 533 C CA . LEU A 1 73 ? 4.434 13.82 -2.252 1 98.5 73 LEU A CA 1
ATOM 534 C C . LEU A 1 73 ? 4.535 13.875 -3.773 1 98.5 73 LEU A C 1
ATOM 536 O O . LEU A 1 73 ? 4.301 12.875 -4.449 1 98.5 73 LEU A O 1
ATOM 540 N N . ALA A 1 74 ? 5 15.039 -4.195 1 97.62 74 ALA A N 1
ATOM 541 C CA . ALA A 1 74 ? 5.27 15.25 -5.617 1 97.62 74 ALA A CA 1
ATOM 542 C C . ALA A 1 74 ? 6.738 15.008 -5.938 1 97.62 74 ALA A C 1
ATOM 544 O O . ALA A 1 74 ? 7.582 14.969 -5.039 1 97.62 74 ALA A O 1
ATOM 545 N N . GLU A 1 75 ? 7.074 14.781 -7.242 1 94.75 75 GLU A N 1
ATOM 546 C CA . GLU A 1 75 ? 8.406 14.43 -7.73 1 94.75 75 GLU A CA 1
ATOM 547 C C . GLU A 1 75 ? 9.453 15.422 -7.234 1 94.75 75 GLU A C 1
ATOM 549 O O . GLU A 1 75 ? 10.609 15.062 -7.039 1 94.75 75 GLU A O 1
ATOM 554 N N . GLY A 1 76 ? 9.234 16.625 -6.91 1 93.88 76 GLY A N 1
ATOM 555 C CA . GLY A 1 76 ? 10.195 17.641 -6.477 1 93.88 76 GLY A CA 1
ATOM 556 C C . GLY A 1 76 ? 10.375 17.672 -4.973 1 93.88 76 GLY A C 1
ATOM 557 O O . GLY A 1 76 ? 11.148 18.484 -4.457 1 93.88 76 GLY A O 1
ATOM 558 N N . GLN A 1 77 ? 9.82 16.734 -4.297 1 97.31 77 GLN A N 1
ATOM 559 C CA . GLN A 1 77 ? 9.805 16.828 -2.84 1 97.31 77 GLN A CA 1
ATOM 560 C C . GLN A 1 77 ? 10.617 15.703 -2.205 1 97.31 77 GLN A C 1
ATOM 562 O O . GLN A 1 77 ? 10.281 15.227 -1.122 1 97.31 77 GLN A O 1
ATOM 567 N N . GLN A 1 78 ? 11.633 15.242 -2.906 1 97.75 78 GLN A N 1
ATOM 568 C CA . GLN A 1 78 ? 12.523 14.211 -2.383 1 97.75 78 GLN A CA 1
ATOM 569 C C . GLN A 1 78 ? 13.172 14.656 -1.072 1 97.75 78 GLN A C 1
ATOM 571 O O . GLN A 1 78 ? 13.312 13.859 -0.143 1 97.75 78 GLN A O 1
ATOM 576 N N . ASP A 1 79 ? 13.578 15.922 -0.976 1 97.38 79 ASP A N 1
ATOM 577 C CA . ASP A 1 79 ? 14.219 16.438 0.231 1 97.38 79 ASP A CA 1
ATOM 578 C C . ASP A 1 79 ? 13.289 16.328 1.437 1 97.38 79 ASP A C 1
ATOM 580 O O . ASP A 1 79 ? 13.734 16 2.543 1 97.38 79 ASP A O 1
ATOM 584 N N . LEU A 1 80 ? 12.047 16.625 1.23 1 98.19 80 LEU A N 1
ATOM 585 C CA . LEU A 1 80 ? 11.062 16.5 2.301 1 98.19 80 LEU A CA 1
ATOM 586 C C . LEU A 1 80 ? 10.945 15.047 2.758 1 98.19 80 LEU A C 1
ATOM 588 O O . LEU A 1 80 ? 10.898 14.766 3.959 1 98.19 80 LEU A O 1
ATOM 592 N N . SER A 1 81 ? 10.883 14.125 1.795 1 98.44 81 SER A N 1
ATOM 593 C CA . SER A 1 81 ? 10.828 12.703 2.115 1 98.44 81 SER A CA 1
ATOM 594 C C . SER A 1 81 ? 12.008 12.281 2.979 1 98.44 81 SER A C 1
ATOM 596 O O . SER A 1 81 ? 11.836 11.625 4.004 1 98.44 81 SER A O 1
ATOM 598 N N . ILE A 1 82 ? 13.195 12.688 2.547 1 97.81 82 ILE A N 1
ATOM 599 C CA . ILE A 1 82 ? 14.414 12.336 3.266 1 97.81 82 ILE A CA 1
ATOM 600 C C . ILE A 1 82 ? 14.367 12.914 4.676 1 97.81 82 ILE A C 1
ATOM 602 O O . ILE A 1 82 ? 14.703 12.234 5.648 1 97.81 82 ILE A O 1
ATOM 606 N N . ARG A 1 83 ? 13.969 14.133 4.82 1 97.81 83 ARG A N 1
ATOM 607 C CA . ARG A 1 83 ? 13.898 14.828 6.102 1 97.81 83 ARG A CA 1
ATOM 608 C C . ARG A 1 83 ? 12.992 14.094 7.082 1 97.81 83 ARG A C 1
ATOM 610 O O . ARG A 1 83 ? 13.383 13.844 8.227 1 97.81 83 ARG A O 1
ATOM 617 N N . PHE A 1 84 ? 11.867 13.617 6.703 1 98.38 84 PHE A N 1
ATOM 618 C CA . PHE A 1 84 ? 10.898 13 7.602 1 98.38 84 PHE A CA 1
ATOM 619 C C . PHE A 1 84 ? 11.195 11.516 7.777 1 98.38 84 PHE A C 1
ATOM 621 O O . PHE A 1 84 ? 10.57 10.844 8.594 1 98.38 84 PHE A O 1
ATOM 628 N N . ALA A 1 85 ? 12.133 11.023 6.996 1 97.38 85 ALA A N 1
ATOM 629 C CA . ALA A 1 85 ? 12.602 9.656 7.203 1 97.38 85 ALA A CA 1
ATOM 630 C C . ALA A 1 85 ? 13.805 9.633 8.148 1 97.38 85 ALA A C 1
ATOM 632 O O . ALA A 1 85 ? 14.18 8.57 8.656 1 97.38 85 ALA A O 1
ATOM 633 N N . SER A 1 86 ? 14.32 10.789 8.398 1 95.94 86 SER A N 1
ATOM 634 C CA . SER A 1 86 ? 15.555 10.883 9.164 1 95.94 86 SER A CA 1
ATOM 635 C C . SER A 1 86 ? 15.281 10.805 10.664 1 95.94 86 SER A C 1
ATOM 637 O O . SER A 1 86 ? 14.203 11.188 11.125 1 95.94 86 SER A O 1
ATOM 639 N N . ARG A 1 87 ? 16.328 10.359 11.477 1 92.19 87 ARG A N 1
ATOM 640 C CA . ARG A 1 87 ? 16.219 10.258 12.93 1 92.19 87 ARG A CA 1
ATOM 641 C C . ARG A 1 87 ? 17.016 11.359 13.609 1 92.19 87 ARG A C 1
ATOM 643 O O . ARG A 1 87 ? 18.047 11.797 13.094 1 92.19 87 ARG A O 1
ATOM 650 N N . GLY A 1 88 ? 16.516 11.805 14.734 1 87.12 88 GLY A N 1
ATOM 651 C CA . GLY A 1 88 ? 17.297 12.672 15.602 1 87.12 88 GLY A CA 1
ATOM 652 C C . GLY A 1 88 ? 17.375 14.102 15.117 1 87.12 88 GLY A C 1
ATOM 653 O O . GLY A 1 88 ? 18.312 14.836 15.445 1 87.12 88 GLY A O 1
ATOM 654 N N . VAL A 1 89 ? 16.531 14.531 14.273 1 87 89 VAL A N 1
ATOM 655 C CA . VAL A 1 89 ? 16.516 15.906 13.766 1 87 89 VAL A CA 1
ATOM 656 C C . VAL A 1 89 ? 15.156 16.531 14.016 1 87 89 VAL A C 1
ATOM 658 O O . VAL A 1 89 ? 14.164 15.828 14.227 1 87 89 VAL A O 1
ATOM 661 N N . ASP A 1 90 ? 15.242 17.828 14.125 1 93.38 90 ASP A N 1
ATOM 662 C CA . ASP A 1 90 ? 13.969 18.547 14.086 1 93.38 90 ASP A CA 1
ATOM 663 C C . ASP A 1 90 ? 13.406 18.594 12.664 1 93.38 90 ASP A C 1
ATOM 665 O O . ASP A 1 90 ? 13.773 19.469 11.867 1 93.38 90 ASP A O 1
ATOM 669 N N . LYS A 1 91 ? 12.477 17.781 12.422 1 96.81 91 LYS A N 1
ATOM 670 C CA . LYS A 1 91 ? 11.953 17.562 11.078 1 96.81 91 LYS A CA 1
ATOM 671 C C . LYS A 1 91 ? 11.156 18.781 10.602 1 96.81 91 LYS A C 1
ATOM 673 O O . LYS A 1 91 ? 10.945 18.953 9.398 1 96.81 91 LYS A O 1
ATOM 678 N N . PHE A 1 92 ? 10.773 19.594 11.5 1 97.56 92 PHE A N 1
ATOM 679 C CA . PHE A 1 92 ? 9.859 20.672 11.156 1 97.56 92 PHE A CA 1
ATOM 680 C C . PHE A 1 92 ? 10.586 22.016 11.094 1 97.56 92 PHE A C 1
ATOM 682 O O . PHE A 1 92 ? 10.031 23 10.633 1 97.56 92 PHE A O 1
ATOM 689 N N . ALA A 1 93 ? 11.75 22.031 11.516 1 96.5 93 ALA A N 1
ATOM 690 C CA . ALA A 1 93 ? 12.508 23.266 11.594 1 96.5 93 ALA A CA 1
ATOM 691 C C . ALA A 1 93 ? 12.609 23.938 10.219 1 96.5 93 ALA A C 1
ATOM 693 O O . ALA A 1 93 ? 13.016 23.297 9.242 1 96.5 93 ALA A O 1
ATOM 694 N N . GLY A 1 94 ? 12.188 25.172 10.164 1 96.5 94 GLY A N 1
ATOM 695 C CA . GLY A 1 94 ? 12.375 25.984 8.961 1 96.5 94 GLY A CA 1
ATOM 696 C C . GLY A 1 94 ? 11.367 25.672 7.875 1 96.5 94 GLY A C 1
ATOM 697 O O . GLY A 1 94 ? 11.414 26.266 6.789 1 96.5 94 GLY A O 1
ATOM 698 N N . LEU A 1 95 ? 10.438 24.797 8.102 1 96.81 95 LEU A N 1
ATOM 699 C CA . LEU A 1 95 ? 9.453 24.438 7.086 1 96.81 95 LEU A CA 1
ATOM 700 C C . LEU A 1 95 ? 8.219 25.328 7.191 1 96.81 95 LEU A C 1
ATOM 702 O O . LEU A 1 95 ? 7.742 25.609 8.289 1 96.81 95 LEU A O 1
ATOM 706 N N . GLU A 1 96 ? 7.863 25.828 6.016 1 96.19 96 GLU A N 1
ATOM 707 C CA . GLU A 1 96 ? 6.531 26.422 5.938 1 96.19 96 GLU A CA 1
ATOM 708 C C . GLU A 1 96 ? 5.457 25.359 5.793 1 96.19 96 GLU A C 1
ATOM 710 O O . GLU A 1 96 ? 5.41 24.641 4.785 1 96.19 96 GLU A O 1
ATOM 715 N N . MET A 1 97 ? 4.578 25.297 6.781 1 97.44 97 MET A N 1
ATOM 716 C CA . MET A 1 97 ? 3.576 24.234 6.801 1 97.44 97 MET A CA 1
ATOM 717 C C . MET A 1 97 ? 2.168 24.828 6.777 1 97.44 97 MET A C 1
ATOM 719 O O . MET A 1 97 ? 1.938 25.922 7.273 1 97.44 97 MET A O 1
ATOM 723 N N . ASP A 1 98 ? 1.242 24.125 6.199 1 97.06 98 ASP A N 1
ATOM 724 C CA . ASP A 1 98 ? -0.181 24.375 6.398 1 97.06 98 ASP A CA 1
ATOM 725 C C . ASP A 1 98 ? -0.654 23.812 7.738 1 97.06 98 ASP A C 1
ATOM 727 O O . ASP A 1 98 ? 0.094 23.109 8.422 1 97.06 98 ASP A O 1
ATOM 731 N N . THR A 1 99 ? -1.847 24.266 8.125 1 96.44 99 THR A N 1
ATOM 732 C CA . THR A 1 99 ? -2.49 23.688 9.297 1 96.44 99 THR A CA 1
ATOM 733 C C . THR A 1 99 ? -3.709 22.859 8.891 1 96.44 99 THR A C 1
ATOM 735 O O . THR A 1 99 ? -4.715 23.406 8.438 1 96.44 99 THR A O 1
ATOM 738 N N . ALA A 1 100 ? -3.59 21.578 9.055 1 93.69 100 ALA A N 1
ATOM 739 C CA . ALA A 1 100 ? -4.707 20.672 8.828 1 93.69 100 ALA A CA 1
ATOM 740 C C . ALA A 1 100 ? -5.691 20.703 9.992 1 93.69 100 ALA A C 1
ATOM 742 O O . ALA A 1 100 ? -5.398 21.281 11.047 1 93.69 100 ALA A O 1
ATOM 743 N N . PRO A 1 101 ? -6.848 20.156 9.711 1 88.94 101 PRO A N 1
ATOM 744 C CA . PRO A 1 101 ? -7.793 20.062 10.82 1 88.94 101 PRO A CA 1
ATOM 745 C C . PRO A 1 101 ? -7.184 19.438 12.07 1 88.94 101 PRO A C 1
ATOM 747 O O . PRO A 1 101 ? -6.332 18.547 11.961 1 88.94 101 PRO A O 1
ATOM 750 N N . GLY A 1 102 ? -7.621 19.906 13.281 1 90.81 102 GLY A N 1
ATOM 751 C CA . GLY A 1 102 ? -7.078 19.406 14.531 1 90.81 102 GLY A CA 1
ATOM 752 C C . GLY A 1 102 ? -5.754 20.047 14.906 1 90.81 102 GLY A C 1
ATOM 753 O O . GLY A 1 102 ? -5.125 19.672 15.891 1 90.81 102 GLY A O 1
ATOM 754 N N . GLY A 1 103 ? -5.332 20.969 14.023 1 95.69 103 GLY A N 1
ATOM 755 C CA . GLY A 1 103 ? -4.102 21.688 14.32 1 95.69 103 GLY A CA 1
ATOM 756 C C . GLY A 1 103 ? -2.859 20.969 13.828 1 95.69 103 GLY A C 1
ATOM 757 O O . GLY A 1 103 ? -1.739 21.344 14.188 1 95.69 103 GLY A O 1
ATOM 758 N N . VAL A 1 104 ? -2.953 19.969 13.039 1 97.94 104 VAL A N 1
ATOM 759 C CA . VAL A 1 104 ? -1.85 19.125 12.578 1 97.94 104 VAL A CA 1
ATOM 760 C C . VAL A 1 104 ? -1.081 19.844 11.469 1 97.94 104 VAL A C 1
ATOM 762 O O . VAL A 1 104 ? -1.665 20.25 10.461 1 97.94 104 VAL A O 1
ATOM 765 N N . PRO A 1 105 ? 0.186 20.047 11.648 1 98.31 105 PRO A N 1
ATOM 766 C CA . PRO A 1 105 ? 0.946 20.625 10.539 1 98.31 105 PRO A CA 1
ATOM 767 C C . PRO A 1 105 ? 1.026 19.688 9.328 1 98.31 105 PRO A C 1
ATOM 769 O O . PRO A 1 105 ? 1.147 18.469 9.492 1 98.31 105 PRO A O 1
ATOM 772 N N . ALA A 1 106 ? 0.937 20.297 8.164 1 98.31 106 ALA A N 1
ATOM 773 C CA . ALA A 1 106 ? 0.965 19.531 6.922 1 98.31 106 ALA A CA 1
ATOM 774 C C . ALA A 1 106 ? 1.848 20.203 5.875 1 98.31 106 ALA A C 1
ATOM 776 O O . ALA A 1 106 ? 1.79 21.422 5.695 1 98.31 106 ALA A O 1
ATOM 777 N N . PRO A 1 107 ? 2.658 19.406 5.172 1 98.19 107 PRO A N 1
ATOM 778 C CA . PRO A 1 107 ? 3.463 19.969 4.082 1 98.19 107 PRO A CA 1
ATOM 779 C C . PRO A 1 107 ? 2.619 20.719 3.049 1 98.19 107 PRO A C 1
ATOM 781 O O . PRO A 1 107 ? 1.461 20.359 2.82 1 98.19 107 PRO A O 1
ATOM 784 N N . LYS A 1 108 ? 3.268 21.656 2.41 1 97.19 108 LYS A N 1
ATOM 785 C CA . LYS A 1 108 ? 2.623 22.422 1.343 1 97.19 108 LYS A CA 1
ATOM 786 C C . LYS A 1 108 ? 2.945 21.828 -0.025 1 97.19 108 LYS A C 1
ATOM 788 O O . LYS A 1 108 ? 3.912 21.078 -0.169 1 97.19 108 LYS A O 1
ATOM 793 N N . ASP A 1 109 ? 2.113 22.109 -0.992 1 96.44 109 ASP A N 1
ATOM 794 C CA . ASP A 1 109 ? 2.352 21.891 -2.414 1 96.44 109 ASP A CA 1
ATOM 795 C C . ASP A 1 109 ? 2.479 20.391 -2.723 1 96.44 109 ASP A C 1
ATOM 797 O O . ASP A 1 109 ? 3.244 20 -3.605 1 96.44 109 ASP A O 1
ATOM 801 N N . VAL A 1 110 ? 1.763 19.609 -1.975 1 98.12 110 VAL A N 1
ATOM 802 C CA . VAL A 1 110 ? 1.761 18.172 -2.193 1 98.12 110 VAL A CA 1
ATOM 803 C C . VAL A 1 110 ? 0.75 17.812 -3.279 1 98.12 110 VAL A C 1
ATOM 805 O O . VAL A 1 110 ? -0.053 18.656 -3.691 1 98.12 110 VAL A O 1
ATOM 808 N N . LEU A 1 111 ? 0.818 16.641 -3.816 1 98.38 111 LEU A N 1
ATOM 809 C CA . LEU A 1 111 ? -0.126 16.203 -4.844 1 98.38 111 LEU A CA 1
ATOM 810 C C . LEU A 1 111 ? -1.536 16.109 -4.277 1 98.38 111 LEU A C 1
ATOM 812 O O . LEU A 1 111 ? -2.512 16.422 -4.957 1 98.38 111 LEU A O 1
ATOM 816 N N . ALA A 1 112 ? -1.622 15.555 -3.111 1 98.75 112 ALA A N 1
ATOM 817 C CA . ALA A 1 112 ? -2.869 15.43 -2.361 1 98.75 112 ALA A CA 1
ATOM 818 C C . ALA A 1 112 ? -2.602 15.367 -0.861 1 98.75 112 ALA A C 1
ATOM 820 O O . ALA A 1 112 ? -1.518 14.969 -0.433 1 98.75 112 ALA A O 1
ATOM 821 N N . ARG A 1 113 ? -3.514 15.805 -0.106 1 98.69 113 ARG A N 1
ATOM 822 C CA . ARG A 1 113 ? -3.494 15.68 1.349 1 98.69 113 ARG A CA 1
ATOM 823 C C . ARG A 1 113 ? -4.805 15.094 1.864 1 98.69 113 ARG A C 1
ATOM 825 O O . ARG A 1 113 ? -5.887 15.492 1.428 1 98.69 113 ARG A O 1
ATOM 832 N N . LEU A 1 114 ? -4.715 14.148 2.709 1 98.69 114 LEU A N 1
ATOM 833 C CA . LEU A 1 114 ? -5.852 13.555 3.406 1 98.69 114 LEU A CA 1
ATOM 834 C C . LEU A 1 114 ? -5.809 13.883 4.895 1 98.69 114 LEU A C 1
ATOM 836 O O . LEU A 1 114 ? -4.832 13.562 5.574 1 98.69 114 LEU A O 1
ATOM 840 N N . ASP A 1 115 ? -6.773 14.523 5.387 1 98.5 115 ASP A N 1
ATOM 841 C CA . ASP A 1 115 ? -6.934 14.75 6.82 1 98.5 115 ASP A CA 1
ATOM 842 C C . ASP A 1 115 ? -7.836 13.688 7.445 1 98.5 115 ASP A C 1
ATOM 844 O O . ASP A 1 115 ? -8.977 13.508 7.023 1 98.5 115 ASP A O 1
ATOM 848 N N . CYS A 1 116 ? -7.25 13.047 8.422 1 98.38 116 CYS A N 1
ATOM 849 C CA . CYS A 1 116 ? -7.883 11.812 8.875 1 98.38 116 CYS A CA 1
ATOM 850 C C . CYS A 1 116 ? -7.953 11.758 10.391 1 98.38 116 CYS A C 1
ATOM 852 O O . CYS A 1 116 ? -7.262 12.508 11.078 1 98.38 116 CYS A O 1
ATOM 854 N N . VAL A 1 117 ? -8.797 10.844 10.812 1 97.62 117 VAL A N 1
ATOM 855 C CA . VAL A 1 117 ? -8.766 10.367 12.195 1 97.62 117 VAL A CA 1
ATOM 856 C C . VAL A 1 117 ? -8.438 8.875 12.219 1 97.62 117 VAL A C 1
ATOM 858 O O . VAL A 1 117 ? -8.945 8.109 11.391 1 97.62 117 VAL A O 1
ATOM 861 N N . ILE A 1 118 ? -7.57 8.516 13.125 1 98 118 ILE A N 1
ATOM 862 C CA . ILE A 1 118 ? -7.227 7.105 13.273 1 98 118 ILE A CA 1
ATOM 863 C C . ILE A 1 118 ? -8.391 6.352 13.906 1 98 118 ILE A C 1
ATOM 865 O O . ILE A 1 118 ? -8.891 6.75 14.961 1 98 118 ILE A O 1
ATOM 869 N N . THR A 1 119 ? -8.789 5.277 13.289 1 97.69 119 THR A N 1
ATOM 870 C CA . THR A 1 119 ? -9.945 4.535 13.773 1 97.69 119 THR A CA 1
ATOM 871 C C . THR A 1 119 ? -9.508 3.252 14.477 1 97.69 119 THR A C 1
ATOM 873 O O . THR A 1 119 ? -10.195 2.756 15.367 1 97.69 119 THR A O 1
ATOM 876 N N . GLN A 1 120 ? -8.406 2.695 14.039 1 97.62 120 GLN A N 1
ATOM 877 C CA . GLN A 1 120 ? -7.934 1.416 14.562 1 97.62 120 GLN A CA 1
ATOM 878 C C . GLN A 1 120 ? -6.438 1.238 14.32 1 97.62 120 GLN A C 1
ATOM 880 O O . GLN A 1 120 ? -5.91 1.699 13.305 1 97.62 120 GLN A O 1
ATOM 885 N N . THR A 1 121 ? -5.785 0.641 15.258 1 98.06 121 THR A N 1
ATOM 886 C CA . THR A 1 121 ? -4.414 0.18 15.07 1 98.06 121 THR A CA 1
ATOM 887 C C . THR A 1 121 ? -4.309 -1.321 15.328 1 98.06 121 THR A C 1
ATOM 889 O O . THR A 1 121 ? -4.93 -1.846 16.25 1 98.06 121 THR A O 1
ATOM 892 N N . ILE A 1 122 ? -3.629 -1.996 14.461 1 97.88 122 ILE A N 1
ATOM 893 C CA . ILE A 1 122 ? -3.516 -3.449 14.516 1 97.88 122 ILE A CA 1
ATOM 894 C C . ILE A 1 122 ? -2.043 -3.854 14.469 1 97.88 122 ILE A C 1
ATOM 896 O O . ILE A 1 122 ? -1.271 -3.305 13.68 1 97.88 122 ILE A O 1
ATOM 900 N N . GLU A 1 123 ? -1.708 -4.797 15.289 1 96.81 123 GLU A N 1
ATOM 901 C CA . GLU A 1 123 ? -0.347 -5.32 15.234 1 96.81 123 GLU A CA 1
ATOM 902 C C . GLU A 1 123 ? -0.155 -6.223 14.016 1 96.81 123 GLU A C 1
ATOM 904 O O . GLU A 1 123 ? -1.026 -7.031 13.695 1 96.81 123 GLU A O 1
ATOM 909 N N . GLY A 1 124 ? 0.941 -6.105 13.32 1 97.44 124 GLY A N 1
ATOM 910 C CA . GLY A 1 124 ? 1.378 -6.949 12.219 1 97.44 124 GLY A CA 1
ATOM 911 C C . GLY A 1 124 ? 2.877 -7.176 12.203 1 97.44 124 GLY A C 1
ATOM 912 O O . GLY A 1 124 ? 3.613 -6.438 11.547 1 97.44 124 GLY A O 1
ATOM 913 N N . GLY A 1 125 ? 3.295 -8.203 12.898 1 98 125 GLY A N 1
ATOM 914 C CA . GLY A 1 125 ? 4.727 -8.438 13.008 1 98 125 GLY A CA 1
ATOM 915 C C . GLY A 1 125 ? 5.465 -7.305 13.695 1 98 125 GLY A C 1
ATOM 916 O O . GLY A 1 125 ? 5.121 -6.926 14.82 1 98 125 GLY A O 1
ATOM 917 N N . ASP A 1 126 ? 6.426 -6.793 13.023 1 98.38 126 ASP A N 1
ATOM 918 C CA . ASP A 1 126 ? 7.234 -5.73 13.609 1 98.38 126 ASP A CA 1
ATOM 919 C C . ASP A 1 126 ? 6.715 -4.352 13.211 1 98.38 126 ASP A C 1
ATOM 921 O O . ASP A 1 126 ? 7.402 -3.346 13.383 1 98.38 126 ASP A O 1
ATOM 925 N N . HIS A 1 127 ? 5.473 -4.273 12.711 1 98.38 127 HIS A N 1
ATOM 926 C CA . HIS A 1 127 ? 4.828 -3.014 12.352 1 98.38 127 HIS A CA 1
ATOM 927 C C . HIS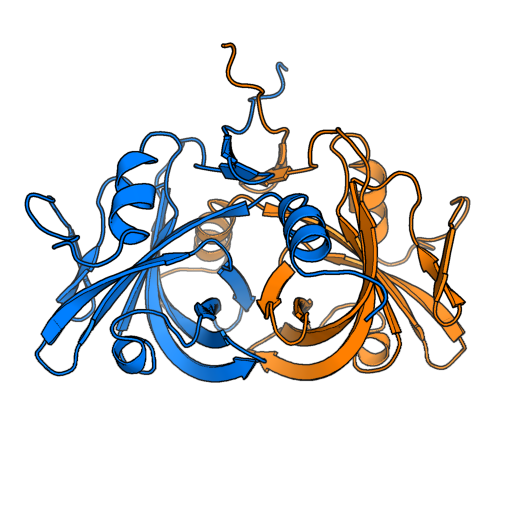 A 1 127 ? 3.459 -2.893 13.016 1 98.38 127 HIS A C 1
ATOM 929 O O . HIS A 1 127 ? 2.936 -3.871 13.555 1 98.38 127 HIS A O 1
ATOM 935 N N . LEU A 1 128 ? 3.016 -1.685 13.031 1 98 128 LEU A N 1
ATOM 936 C CA . LEU A 1 128 ? 1.638 -1.3 13.312 1 98 128 LEU A CA 1
ATOM 937 C C . LEU A 1 128 ? 0.89 -0.969 12.023 1 98 128 LEU A C 1
ATOM 939 O O . LEU A 1 128 ? 1.413 -0.259 11.164 1 98 128 LEU A O 1
ATOM 943 N N . ILE A 1 129 ? -0.304 -1.589 11.906 1 98.75 129 ILE A N 1
ATOM 944 C CA . ILE A 1 129 ? -1.217 -1.182 10.844 1 98.75 129 ILE A CA 1
ATOM 945 C C . ILE A 1 129 ? -2.184 -0.124 11.367 1 98.75 129 ILE A C 1
ATOM 947 O O . ILE A 1 129 ? -2.916 -0.367 12.328 1 98.75 129 ILE A O 1
ATOM 951 N N . VAL A 1 130 ? -2.186 1.037 10.758 1 98.81 130 VAL A N 1
ATOM 952 C CA . VAL A 1 130 ? -3.006 2.156 11.211 1 98.81 130 VAL A CA 1
ATOM 953 C C . VAL A 1 130 ? -4.129 2.414 10.211 1 98.81 130 VAL A C 1
ATOM 955 O O . VAL A 1 130 ? -3.869 2.729 9.047 1 98.81 130 VAL A O 1
ATOM 958 N N . LEU A 1 131 ? -5.352 2.254 10.648 1 98.81 131 LEU A N 1
ATOM 959 C CA . LEU A 1 131 ? -6.523 2.533 9.82 1 98.81 131 LEU A CA 1
ATOM 960 C C . LEU A 1 131 ? -7.066 3.928 10.102 1 98.81 131 LEU A C 1
ATOM 962 O O . LEU A 1 131 ? -7.258 4.301 11.266 1 98.81 131 LEU A O 1
ATOM 966 N N . CYS A 1 132 ? -7.355 4.617 9 1 98.69 132 CYS A N 1
ATOM 967 C CA . CYS A 1 132 ? -7.777 6.008 9.133 1 98.69 132 CYS A CA 1
ATOM 968 C C . CYS A 1 132 ? -9.078 6.258 8.383 1 98.69 132 CYS A C 1
ATOM 970 O O . CYS A 1 132 ? -9.242 5.816 7.246 1 98.69 132 CYS A O 1
ATOM 972 N N . ALA A 1 133 ? -9.953 6.953 9.031 1 98.19 133 ALA A N 1
ATOM 973 C CA . ALA A 1 133 ? -11.094 7.555 8.344 1 98.19 133 ALA A CA 1
ATOM 974 C C . ALA A 1 133 ? -10.719 8.914 7.75 1 98.19 133 ALA A C 1
ATOM 976 O O . ALA A 1 133 ? -10.141 9.758 8.438 1 98.19 133 ALA A O 1
ATOM 977 N N . VAL A 1 134 ? -11.023 9.094 6.48 1 98.56 134 VAL A N 1
ATOM 978 C CA . VAL A 1 134 ? -10.711 10.367 5.832 1 98.56 134 VAL A CA 1
ATOM 979 C C . VAL A 1 134 ? -11.852 11.359 6.066 1 98.56 134 VAL A C 1
ATOM 981 O O . VAL A 1 134 ? -13.008 11.062 5.754 1 98.56 134 VAL A O 1
ATOM 984 N N . GLU A 1 135 ? -11.453 12.492 6.559 1 97.5 135 GLU A N 1
ATOM 985 C CA . GLU A 1 135 ? -12.477 13.477 6.906 1 97.5 135 GLU A CA 1
ATOM 986 C C . GLU A 1 135 ? -12.477 14.641 5.918 1 97.5 135 GLU A C 1
ATOM 988 O O . GLU A 1 135 ? -13.5 15.312 5.746 1 97.5 135 GLU A O 1
ATOM 993 N N . ASP A 1 136 ? -11.367 14.906 5.426 1 97.5 136 ASP A N 1
ATOM 994 C CA . ASP A 1 136 ? -11.203 15.969 4.438 1 97.5 136 ASP A CA 1
ATOM 995 C C . ASP A 1 136 ? -10.008 15.688 3.529 1 97.5 136 ASP A C 1
ATOM 997 O O . ASP A 1 136 ? -9.141 14.883 3.867 1 97.5 136 ASP A O 1
ATOM 1001 N N . LEU A 1 137 ? -10.086 16.328 2.355 1 98.12 137 LEU A N 1
ATOM 1002 C CA . LEU A 1 137 ? -8.945 16.125 1.468 1 98.12 137 LEU A CA 1
ATOM 1003 C C . LEU A 1 137 ? -8.805 17.297 0.496 1 98.12 137 LEU A C 1
ATOM 1005 O O . LEU A 1 137 ? -9.766 18.031 0.27 1 98.12 137 LEU A O 1
ATOM 1009 N N . ILE A 1 138 ? -7.598 17.453 0.069 1 96.69 138 ILE A N 1
ATOM 1010 C CA . ILE A 1 138 ? -7.312 18.359 -1.039 1 96.69 138 ILE A CA 1
ATOM 1011 C C . ILE A 1 138 ? -6.461 17.641 -2.084 1 96.69 138 ILE A C 1
ATOM 1013 O O . ILE A 1 138 ? -5.711 16.719 -1.757 1 96.69 138 ILE A O 1
ATOM 1017 N N . THR A 1 139 ? -6.645 17.984 -3.332 1 97.5 139 THR A N 1
ATOM 1018 C CA . THR A 1 139 ? -5.879 17.438 -4.445 1 97.5 139 THR A CA 1
ATOM 1019 C C . THR A 1 139 ? -5.355 18.547 -5.348 1 97.5 139 THR A C 1
ATOM 1021 O O . THR A 1 139 ? -6.078 19.5 -5.645 1 97.5 139 THR A O 1
ATOM 1024 N N . ARG A 1 140 ? -4.164 18.422 -5.633 1 93.38 140 ARG A N 1
ATOM 1025 C CA . ARG A 1 140 ? -3.572 19.344 -6.602 1 93.38 140 ARG A CA 1
ATOM 1026 C C . ARG A 1 140 ? -3.803 18.859 -8.031 1 93.38 140 ARG A C 1
ATOM 1028 O O . ARG A 1 140 ? -3.703 17.656 -8.305 1 93.38 140 ARG A O 1
ATOM 1035 N N . THR A 1 141 ? -4.109 19.859 -8.828 1 89.62 141 THR A N 1
ATOM 1036 C CA . THR A 1 141 ? -4.234 19.531 -10.242 1 89.62 141 THR A CA 1
ATOM 1037 C C . THR A 1 141 ? -2.861 19.375 -10.891 1 89.62 141 THR A C 1
ATOM 1039 O O . THR A 1 141 ? -1.959 20.172 -10.648 1 89.62 141 THR A O 1
ATOM 1042 N N . GLY A 1 142 ? -2.662 18.391 -11.547 1 90.81 142 GLY A N 1
ATOM 1043 C CA . GLY A 1 142 ? -1.405 18.141 -12.234 1 90.81 142 GLY A CA 1
ATOM 1044 C C . GLY A 1 142 ? -0.303 17.656 -11.312 1 90.81 142 GLY A C 1
ATOM 1045 O O . GLY A 1 142 ? -0.563 17.297 -10.164 1 90.81 142 GLY A O 1
ATOM 1046 N N . GLY A 1 143 ? 0.929 17.562 -11.891 1 93.75 143 GLY A N 1
ATOM 1047 C CA . GLY A 1 143 ? 2.09 17.094 -11.148 1 93.75 143 GLY A CA 1
ATOM 1048 C C . GLY A 1 143 ? 2.336 15.609 -11.305 1 93.75 143 GLY A C 1
ATOM 1049 O O . GLY A 1 143 ? 1.421 14.852 -11.641 1 93.75 143 GLY A O 1
ATOM 1050 N N . GLN A 1 144 ? 3.576 15.312 -11.039 1 95.25 144 GLN A N 1
ATOM 1051 C CA . GLN A 1 144 ? 4.008 13.922 -11.07 1 95.25 144 GLN A CA 1
ATOM 1052 C C . GLN A 1 144 ? 4.352 13.422 -9.664 1 95.25 144 GLN A C 1
ATOM 1054 O O . GLN A 1 144 ? 4.711 14.219 -8.789 1 95.25 144 GLN A O 1
ATOM 1059 N N . PRO A 1 145 ? 4.184 12.172 -9.461 1 96.94 145 PRO A N 1
ATOM 1060 C CA . PRO A 1 145 ? 4.445 11.641 -8.117 1 96.94 145 PRO A CA 1
ATOM 1061 C C . PRO A 1 145 ? 5.934 11.438 -7.844 1 96.94 145 PRO A C 1
ATOM 1063 O O . PRO A 1 145 ? 6.707 11.195 -8.773 1 96.94 145 PRO A O 1
ATOM 1066 N N . LEU A 1 146 ? 6.324 11.617 -6.617 1 97.06 146 LEU A N 1
ATOM 1067 C CA . LEU A 1 146 ? 7.566 11.016 -6.145 1 97.06 146 LEU A CA 1
ATOM 1068 C C . LEU A 1 146 ? 7.418 9.508 -6 1 97.06 146 LEU A C 1
ATOM 1070 O O . LEU A 1 146 ? 6.492 9.031 -5.336 1 97.06 146 LEU A O 1
ATOM 1074 N N . VAL A 1 147 ? 8.32 8.773 -6.664 1 97.75 147 VAL A N 1
ATOM 1075 C CA . VAL A 1 147 ? 8.211 7.316 -6.664 1 97.75 147 VAL A CA 1
ATOM 1076 C C . VAL A 1 147 ? 9.469 6.703 -6.059 1 97.75 147 VAL A C 1
ATOM 1078 O O . VAL A 1 147 ? 10.578 7.191 -6.285 1 97.75 147 VAL A O 1
ATOM 1081 N N . TYR A 1 148 ? 9.266 5.688 -5.258 1 97.12 148 TYR A N 1
ATOM 1082 C CA . TYR A 1 148 ? 10.344 4.883 -4.684 1 97.12 148 TYR A CA 1
ATOM 1083 C C . TYR A 1 148 ? 10.336 3.471 -5.258 1 97.12 148 TYR A C 1
ATOM 1085 O O . TYR A 1 148 ? 9.305 2.791 -5.234 1 97.12 148 TYR A O 1
ATOM 1093 N N . PHE A 1 149 ? 11.477 3.031 -5.805 1 96.88 149 PHE A N 1
ATOM 1094 C CA . PHE A 1 149 ? 11.602 1.757 -6.504 1 96.88 149 PHE A CA 1
ATOM 1095 C C . PHE A 1 149 ? 13.016 1.203 -6.367 1 96.88 149 PHE A C 1
ATOM 1097 O O . PHE A 1 149 ? 13.992 1.904 -6.641 1 96.88 149 PHE A O 1
ATOM 1104 N N . ARG A 1 150 ? 13.055 -0.007 -5.859 1 96.31 150 ARG A N 1
ATOM 1105 C CA . ARG A 1 150 ? 14.32 -0.711 -5.684 1 96.31 150 ARG A CA 1
ATOM 1106 C C . ARG A 1 150 ? 15.328 0.151 -4.93 1 96.31 150 ARG A C 1
ATOM 1108 O O . ARG A 1 150 ? 16.484 0.285 -5.352 1 96.31 150 ARG A O 1
ATOM 1115 N N . GLY A 1 151 ? 14.852 0.75 -3.898 1 94.69 151 GLY A N 1
ATOM 1116 C CA . GLY A 1 151 ? 15.719 1.451 -2.963 1 94.69 151 GLY A CA 1
ATOM 1117 C C . GLY A 1 151 ? 16.125 2.832 -3.443 1 94.69 151 GLY A C 1
ATOM 1118 O O . GLY A 1 151 ? 17.031 3.447 -2.887 1 94.69 151 GLY A O 1
ATOM 1119 N N . SER A 1 152 ? 15.43 3.303 -4.48 1 95.31 152 SER A N 1
ATOM 1120 C CA . SER A 1 152 ? 15.797 4.609 -5.012 1 95.31 152 SER A CA 1
ATOM 1121 C C . SER A 1 152 ? 14.57 5.418 -5.398 1 95.31 152 SER A C 1
ATOM 1123 O O . SER A 1 152 ? 13.547 4.855 -5.797 1 95.31 152 SER A O 1
ATOM 1125 N N . TYR A 1 153 ? 14.797 6.77 -5.277 1 96.25 153 TYR A N 1
ATOM 1126 C CA . TYR A 1 153 ? 13.766 7.656 -5.801 1 96.25 153 TYR A CA 1
ATOM 1127 C C . TYR A 1 153 ? 13.805 7.699 -7.324 1 96.25 153 TYR A C 1
ATOM 1129 O O . TYR A 1 153 ? 14.883 7.711 -7.922 1 96.25 153 TYR A O 1
ATOM 1137 N N . THR A 1 154 ? 12.617 7.629 -7.879 1 91.88 154 THR A N 1
ATOM 1138 C CA . THR A 1 154 ? 12.516 7.727 -9.328 1 91.88 154 THR A CA 1
ATOM 1139 C C . THR A 1 154 ? 11.266 8.5 -9.734 1 91.88 154 THR A C 1
ATOM 1141 O O . THR A 1 154 ? 10.508 8.961 -8.883 1 91.88 154 THR A O 1
ATOM 1144 N N . GLN A 1 155 ? 11.156 8.805 -11.031 1 85.56 155 GLN A N 1
ATOM 1145 C CA . GLN A 1 155 ? 10.008 9.547 -11.555 1 85.56 155 GLN A CA 1
ATOM 1146 C C . GLN A 1 155 ? 9.258 8.727 -12.594 1 85.56 155 GLN A C 1
ATOM 1148 O O . GLN A 1 155 ? 9.828 7.82 -13.211 1 85.56 155 GLN A O 1
ATOM 1153 N N . VAL A 1 156 ? 7.961 8.93 -12.578 1 82.69 156 VAL A N 1
ATOM 1154 C CA . VAL A 1 156 ? 7.133 8.266 -13.578 1 82.69 156 VAL A CA 1
ATOM 1155 C C . VAL A 1 156 ? 7.254 8.992 -14.922 1 82.69 156 VAL A C 1
ATOM 1157 O O . VAL A 1 156 ? 7.309 10.227 -14.961 1 82.69 156 VAL A O 1
ATOM 1160 N N . GLY A 1 157 ? 7.758 8.195 -15.93 1 71.31 157 GLY A N 1
ATOM 1161 C CA . GLY A 1 157 ? 7.898 8.781 -17.25 1 71.31 157 GLY A CA 1
ATOM 1162 C C . GLY A 1 157 ? 6.578 8.945 -17.984 1 71.31 157 GLY A C 1
ATOM 1163 O O . GLY A 1 157 ? 5.605 8.242 -17.672 1 71.31 157 GLY A O 1
ATOM 1164 N N . VAL A 1 158 ? 6.277 10.164 -18.531 1 55.28 158 VAL A N 1
ATOM 1165 C CA . VAL A 1 158 ? 5.172 10.312 -19.469 1 55.28 158 VAL A CA 1
ATOM 1166 C C . VAL A 1 158 ? 5.422 9.445 -20.703 1 55.28 158 VAL A C 1
ATOM 1168 O O . VAL A 1 158 ? 6.48 9.539 -21.328 1 55.28 158 VAL A O 1
ATOM 1171 N N . LEU A 1 159 ? 4.934 8.172 -20.812 1 44.81 159 LEU A N 1
ATOM 1172 C CA . LEU A 1 159 ? 5.121 7.508 -22.094 1 44.81 159 LEU A CA 1
ATOM 1173 C C . LEU A 1 159 ? 4.809 8.453 -23.25 1 44.81 159 LEU A C 1
ATOM 1175 O O . LEU A 1 159 ? 3.793 9.148 -23.234 1 44.81 159 LEU A O 1
ATOM 1179 N N . PRO A 1 160 ? 5.93 8.852 -24.062 1 37.44 160 PRO A N 1
ATOM 1180 C CA . PRO A 1 160 ? 5.586 9.625 -25.25 1 37.44 160 PRO A CA 1
ATOM 1181 C C . PRO A 1 160 ? 4.402 9.031 -26.016 1 37.44 160 PRO A C 1
ATOM 1183 O O . PRO A 1 160 ? 4.273 7.809 -26.109 1 37.44 160 PRO A O 1
ATOM 1186 N N . VAL A 1 161 ? 3.314 9.852 -26.016 1 32.97 161 VAL A N 1
ATOM 1187 C CA . VAL A 1 161 ? 2.342 9.523 -27.062 1 32.97 161 VAL A CA 1
ATOM 1188 C C . VAL A 1 161 ? 3.041 9.43 -28.406 1 32.97 161 VAL A C 1
ATOM 1190 O O . VAL A 1 161 ? 3.926 10.234 -28.719 1 32.97 161 VAL A O 1
ATOM 1193 N N . MET B 1 1 ? -20.047 14.016 4.469 1 67.06 1 MET B N 1
ATOM 1194 C CA . MET B 1 1 ? -18.609 14.055 4.164 1 67.06 1 MET B CA 1
ATOM 1195 C C . MET B 1 1 ? -18.312 15.133 3.129 1 67.06 1 MET B C 1
ATOM 1197 O O . MET B 1 1 ? -19.016 15.266 2.135 1 67.06 1 MET B O 1
ATOM 1201 N N . PRO B 1 2 ? -17.266 16.078 3.52 1 84.88 2 PRO B N 1
ATOM 1202 C CA . PRO B 1 2 ? -17.109 17.297 2.736 1 84.88 2 PRO B CA 1
ATOM 1203 C C . PRO B 1 2 ? -16.672 17.031 1.298 1 84.88 2 PRO B C 1
ATOM 1205 O O . PRO B 1 2 ? -16.469 17.969 0.522 1 84.88 2 PRO B O 1
ATOM 1208 N N . PHE B 1 3 ? -16.531 15.75 0.955 1 93.44 3 PHE B N 1
ATOM 1209 C CA . PHE B 1 3 ? -16.141 15.398 -0.405 1 93.44 3 PHE B CA 1
ATOM 1210 C C . PHE B 1 3 ? -16.953 14.211 -0.908 1 93.44 3 PHE B C 1
ATOM 1212 O O . PHE B 1 3 ? -17.516 13.445 -0.111 1 93.44 3 PHE B O 1
ATOM 1219 N N . ASP B 1 4 ? -17.031 14.039 -2.254 1 95.56 4 ASP B N 1
ATOM 1220 C CA . ASP B 1 4 ? -17.75 12.906 -2.826 1 95.56 4 ASP B CA 1
ATOM 1221 C C . ASP B 1 4 ? -16.781 11.805 -3.268 1 95.56 4 ASP B C 1
ATOM 1223 O O . ASP B 1 4 ? -15.57 11.938 -3.104 1 95.56 4 ASP B O 1
ATOM 1227 N N . ASP B 1 5 ? -17.328 10.688 -3.787 1 95.69 5 ASP B N 1
ATOM 1228 C CA . ASP B 1 5 ? -16.547 9.508 -4.16 1 95.69 5 ASP B CA 1
ATOM 1229 C C . ASP B 1 5 ? -15.523 9.844 -5.242 1 95.69 5 ASP B C 1
ATOM 1231 O O . ASP B 1 5 ? -14.406 9.32 -5.227 1 95.69 5 ASP B O 1
ATOM 1235 N N . ARG B 1 6 ? -15.953 10.656 -6.16 1 96 6 ARG B N 1
ATOM 1236 C CA . ARG B 1 6 ? -15.07 11.023 -7.254 1 96 6 ARG B CA 1
ATOM 1237 C C . ARG B 1 6 ? -13.836 11.766 -6.738 1 96 6 ARG B C 1
ATOM 1239 O O . ARG B 1 6 ? -12.711 11.469 -7.145 1 96 6 ARG B O 1
ATOM 1246 N N . ALA B 1 7 ? -14.07 12.711 -5.848 1 97.31 7 ALA B N 1
ATOM 1247 C CA . ALA B 1 7 ? -12.961 13.461 -5.258 1 97.31 7 ALA B CA 1
ATOM 1248 C C . ALA B 1 7 ? -12.039 12.547 -4.461 1 97.31 7 ALA B C 1
ATOM 1250 O O . ALA B 1 7 ? -10.82 12.711 -4.484 1 97.31 7 ALA B O 1
ATOM 1251 N N . PHE B 1 8 ? -12.672 11.625 -3.824 1 98 8 PHE B N 1
ATOM 1252 C CA . PHE B 1 8 ? -11.883 10.688 -3.029 1 98 8 PHE B CA 1
ATOM 1253 C C . PHE B 1 8 ? -11.016 9.82 -3.924 1 98 8 PHE B C 1
ATOM 1255 O O . PHE B 1 8 ? -9.82 9.664 -3.674 1 98 8 PHE B O 1
ATOM 1262 N N . ARG B 1 9 ? -11.523 9.297 -4.945 1 97.25 9 ARG B N 1
ATOM 1263 C CA . ARG B 1 9 ? -10.781 8.469 -5.883 1 97.25 9 ARG B CA 1
ATOM 1264 C C . ARG B 1 9 ? -9.664 9.266 -6.555 1 97.25 9 ARG B C 1
ATOM 1266 O O . ARG B 1 9 ? -8.57 8.742 -6.785 1 97.25 9 ARG B O 1
ATOM 1273 N N . LYS B 1 10 ? -9.977 10.492 -6.828 1 97.5 10 LYS B N 1
ATOM 1274 C CA . LYS B 1 10 ? -8.969 11.359 -7.438 1 97.5 10 LYS B CA 1
ATOM 1275 C C . LYS B 1 10 ? -7.781 11.562 -6.5 1 97.5 10 LYS B C 1
ATOM 1277 O O . LYS B 1 10 ? -6.625 11.5 -6.934 1 97.5 10 LYS B O 1
ATOM 1282 N N . ALA B 1 11 ? -8.07 11.789 -5.25 1 98.31 11 ALA B N 1
ATOM 1283 C CA . ALA B 1 11 ? -7.012 11.977 -4.262 1 98.31 11 ALA B CA 1
ATOM 1284 C C . ALA B 1 11 ? -6.156 10.719 -4.129 1 98.31 11 ALA B C 1
ATOM 1286 O O . ALA 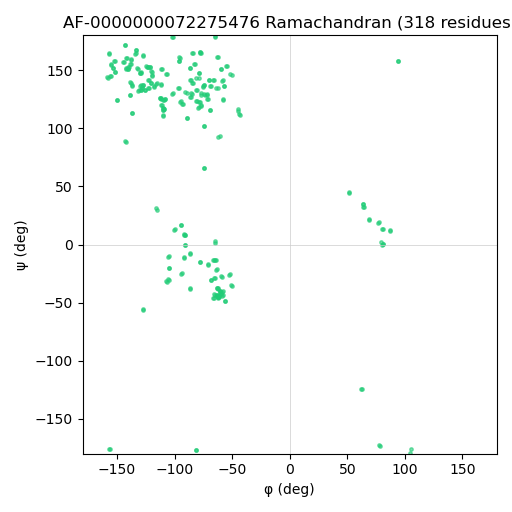B 1 11 ? -4.926 10.789 -4.125 1 98.31 11 ALA B O 1
ATOM 1287 N N . LEU B 1 12 ? -6.805 9.57 -4.066 1 98.38 12 LEU B N 1
ATOM 1288 C CA . LEU B 1 12 ? -6.078 8.312 -3.9 1 98.38 12 LEU B CA 1
ATOM 1289 C C . LEU B 1 12 ? -5.27 7.98 -5.148 1 98.38 12 LEU B C 1
ATOM 1291 O O . LEU B 1 12 ? -4.203 7.371 -5.059 1 98.38 12 LEU B O 1
ATOM 1295 N N . GLY B 1 13 ? -5.805 8.438 -6.301 1 97.69 13 GLY B N 1
ATOM 1296 C CA . GLY B 1 13 ? -5.078 8.242 -7.547 1 97.69 13 GLY B CA 1
ATOM 1297 C C . GLY B 1 13 ? -3.758 8.992 -7.59 1 97.69 13 GLY B C 1
ATOM 1298 O O . GLY B 1 13 ? -2.918 8.719 -8.453 1 97.69 13 GLY B O 1
ATOM 1299 N N . CYS B 1 14 ? -3.514 9.891 -6.707 1 98.12 14 CYS B N 1
ATOM 1300 C CA . CYS B 1 14 ? -2.273 10.656 -6.648 1 98.12 14 CYS B CA 1
ATOM 1301 C C . CYS B 1 14 ? -1.15 9.836 -6.031 1 98.12 14 CYS B C 1
ATOM 1303 O O . CYS B 1 14 ? 0.021 10.203 -6.125 1 98.12 14 CYS B O 1
ATOM 1305 N N . PHE B 1 15 ? -1.511 8.766 -5.395 1 98.31 15 PHE B N 1
ATOM 1306 C CA . PHE B 1 15 ? -0.497 7.848 -4.887 1 98.31 15 PHE B CA 1
ATOM 1307 C C . PHE B 1 15 ? -0.144 6.801 -5.938 1 98.31 15 PHE B C 1
ATOM 1309 O O . PHE B 1 15 ? -0.925 5.879 -6.191 1 98.31 15 PHE B O 1
ATOM 1316 N N . ALA B 1 16 ? 1.029 6.941 -6.465 1 97.62 16 ALA B N 1
ATOM 1317 C CA . ALA B 1 16 ? 1.483 5.961 -7.449 1 97.62 16 ALA B CA 1
ATOM 1318 C C . ALA B 1 16 ? 1.759 4.613 -6.789 1 97.62 16 ALA B C 1
ATOM 1320 O O . ALA B 1 16 ? 2.32 4.551 -5.695 1 97.62 16 ALA B O 1
ATOM 1321 N N . SER B 1 17 ? 1.409 3.57 -7.504 1 97.81 17 SER B N 1
ATOM 1322 C CA . SER B 1 17 ? 1.649 2.236 -6.965 1 97.81 17 SER B CA 1
ATOM 1323 C C . SER B 1 17 ? 2.082 1.269 -8.062 1 97.81 17 SER B C 1
ATOM 1325 O O . SER B 1 17 ? 1.721 1.439 -9.227 1 97.81 17 SER B O 1
ATOM 1327 N N . GLY B 1 18 ? 2.877 0.269 -7.668 1 98.12 18 GLY B N 1
ATOM 1328 C CA . GLY B 1 18 ? 2.975 -0.921 -8.5 1 98.12 18 GLY B CA 1
ATOM 1329 C C . GLY B 1 18 ? 1.665 -1.682 -8.602 1 98.12 18 GLY B C 1
ATOM 1330 O O . GLY B 1 18 ? 0.641 -1.242 -8.078 1 98.12 18 GLY B O 1
ATOM 1331 N N . VAL B 1 19 ? 1.756 -2.746 -9.383 1 98.69 19 VAL B N 1
ATOM 1332 C CA . VAL B 1 19 ? 0.585 -3.586 -9.609 1 98.69 19 VAL B CA 1
ATOM 1333 C C . VAL B 1 19 ? 0.942 -5.051 -9.352 1 98.69 19 VAL B C 1
ATOM 1335 O O . VAL B 1 19 ? 2.01 -5.512 -9.766 1 98.69 19 VAL B O 1
ATOM 1338 N N . THR B 1 20 ? 0.028 -5.758 -8.656 1 98.88 20 THR B N 1
ATOM 1339 C CA . THR B 1 20 ? 0.234 -7.18 -8.43 1 98.88 20 THR B CA 1
ATOM 1340 C C . THR B 1 20 ? -0.921 -7.996 -9 1 98.88 20 THR B C 1
ATOM 1342 O O . THR B 1 20 ? -2.031 -7.484 -9.156 1 98.88 20 THR B O 1
ATOM 1345 N N . VAL B 1 21 ? -0.629 -9.195 -9.352 1 98.88 21 VAL B N 1
ATOM 1346 C CA . VAL B 1 21 ? -1.625 -10.25 -9.516 1 98.88 21 VAL B CA 1
ATOM 1347 C C . VAL B 1 21 ? -1.492 -11.266 -8.383 1 98.88 21 VAL B C 1
ATOM 1349 O O . VAL B 1 21 ? -0.408 -11.805 -8.148 1 98.88 21 VAL B O 1
ATOM 1352 N N . ILE B 1 22 ? -2.584 -11.469 -7.734 1 98.81 22 ILE B N 1
ATOM 1353 C CA . ILE B 1 22 ? -2.617 -12.414 -6.625 1 98.81 22 ILE B CA 1
ATOM 1354 C C . ILE B 1 22 ? -3.49 -13.609 -6.996 1 98.81 22 ILE B C 1
ATOM 1356 O O . ILE B 1 22 ? -4.637 -13.445 -7.422 1 98.81 22 ILE B O 1
ATOM 1360 N N . THR B 1 23 ? -2.93 -14.797 -6.871 1 98.62 23 THR B N 1
ATOM 1361 C CA . THR B 1 23 ? -3.664 -16 -7.227 1 98.62 23 THR B CA 1
ATOM 1362 C C . THR B 1 23 ? -3.732 -16.969 -6.039 1 98.62 23 THR B C 1
ATOM 1364 O O . THR B 1 23 ? -2.885 -16.906 -5.145 1 98.62 23 THR B O 1
ATOM 1367 N N . THR B 1 24 ? -4.715 -17.75 -6.012 1 98.31 24 THR B N 1
ATOM 1368 C CA . THR B 1 24 ? -4.934 -18.828 -5.043 1 98.31 24 THR B CA 1
ATOM 1369 C C . THR B 1 24 ? -5.859 -19.891 -5.621 1 98.31 24 THR B C 1
ATOM 1371 O O . THR B 1 24 ? -6.105 -19.922 -6.828 1 98.31 24 THR B O 1
ATOM 1374 N N . LEU B 1 25 ? -6.16 -20.844 -4.762 1 97.5 25 LEU B N 1
ATOM 1375 C CA . LEU B 1 25 ? -7.125 -21.875 -5.102 1 97.5 25 LEU B CA 1
ATOM 1376 C C . LEU B 1 25 ? -8.391 -21.734 -4.266 1 97.5 25 LEU B C 1
ATOM 1378 O O . LEU B 1 25 ? -8.32 -21.453 -3.066 1 97.5 25 LEU B O 1
ATOM 1382 N N . ASP B 1 26 ? -9.516 -21.922 -4.961 1 96.38 26 ASP B N 1
ATOM 1383 C CA . ASP B 1 26 ? -10.75 -21.906 -4.184 1 96.38 26 ASP B CA 1
ATOM 1384 C C . ASP B 1 26 ? -11 -23.25 -3.521 1 96.38 26 ASP B C 1
ATOM 1386 O O . ASP B 1 26 ? -10.141 -24.141 -3.553 1 96.38 26 ASP B O 1
ATOM 1390 N N . ALA B 1 27 ? -12.141 -23.375 -2.828 1 95.06 27 ALA B N 1
ATOM 1391 C CA . ALA B 1 27 ? -12.453 -24.578 -2.057 1 95.06 27 ALA B CA 1
ATOM 1392 C C . ALA B 1 27 ? -12.477 -25.812 -2.951 1 95.06 27 ALA B C 1
ATOM 1394 O O . ALA B 1 27 ? -12.219 -26.938 -2.492 1 95.06 27 ALA B O 1
ATOM 1395 N N . ALA B 1 28 ? -12.797 -25.609 -4.234 1 96.06 28 ALA B N 1
ATOM 1396 C CA . ALA B 1 28 ? -12.844 -26.703 -5.199 1 96.06 28 ALA B CA 1
ATOM 1397 C C . ALA B 1 28 ? -11.492 -26.891 -5.887 1 96.06 28 ALA B C 1
ATOM 1399 O O . ALA B 1 28 ? -11.391 -27.594 -6.891 1 96.06 28 ALA B O 1
ATOM 1400 N N . GLN B 1 29 ? -10.508 -26.203 -5.422 1 95.5 29 GLN B N 1
ATOM 1401 C CA . GLN B 1 29 ? -9.141 -26.281 -5.922 1 95.5 29 GLN B CA 1
ATOM 1402 C C . GLN B 1 29 ? -9.039 -25.703 -7.328 1 95.5 29 GLN B C 1
ATOM 1404 O O . GLN B 1 29 ? -8.172 -26.109 -8.109 1 95.5 29 GLN B O 1
ATOM 1409 N N . ARG B 1 30 ? -9.992 -24.875 -7.66 1 95.75 30 ARG B N 1
ATOM 1410 C CA . ARG B 1 30 ? -9.914 -24.141 -8.914 1 95.75 30 ARG B CA 1
ATOM 1411 C C . ARG B 1 30 ? -9.125 -22.844 -8.742 1 95.75 30 ARG B C 1
ATOM 1413 O O . ARG B 1 30 ? -9.266 -22.156 -7.73 1 95.75 30 ARG B O 1
ATOM 1420 N N . PRO B 1 31 ? -8.32 -22.547 -9.797 1 96.81 31 PRO B N 1
ATOM 1421 C CA . PRO B 1 31 ? -7.539 -21.312 -9.68 1 96.81 31 PRO B CA 1
ATOM 1422 C C . PRO B 1 31 ? -8.406 -20.062 -9.734 1 96.81 31 PRO B C 1
ATOM 1424 O O . PRO B 1 31 ? -9.359 -19.984 -10.516 1 96.81 31 PRO B O 1
ATOM 1427 N N . VAL B 1 32 ? -8.141 -19.125 -8.875 1 97.19 32 VAL B N 1
ATOM 1428 C CA . VAL B 1 32 ? -8.734 -17.797 -8.875 1 97.19 32 VAL B CA 1
ATOM 1429 C C . VAL B 1 32 ? -7.641 -16.75 -8.727 1 97.19 32 VAL B C 1
ATOM 1431 O O . VAL B 1 32 ? -6.566 -17.031 -8.195 1 97.19 32 VAL B O 1
ATOM 1434 N N . GLY B 1 33 ? -7.906 -15.57 -9.281 1 98.06 33 GLY B N 1
ATOM 1435 C CA . GLY B 1 33 ? -6.918 -14.508 -9.195 1 98.06 33 GLY B CA 1
ATOM 1436 C C . GLY B 1 33 ? -7.516 -13.125 -9.352 1 98.06 33 GLY B C 1
ATOM 1437 O O . GLY B 1 33 ? -8.656 -12.977 -9.805 1 98.06 33 GLY B O 1
ATOM 1438 N N . VAL B 1 34 ? -6.746 -12.156 -8.969 1 98.38 34 VAL B N 1
ATOM 1439 C CA . VAL B 1 34 ? -7.219 -10.773 -9.008 1 98.38 34 VAL B CA 1
ATOM 1440 C C . VAL B 1 34 ? -6.031 -9.82 -9.117 1 98.38 34 VAL B C 1
ATOM 1442 O O . VAL B 1 34 ? -4.945 -10.109 -8.602 1 98.38 34 VAL B O 1
ATOM 1445 N N . THR B 1 35 ? -6.199 -8.734 -9.828 1 98.69 35 THR B N 1
ATOM 1446 C CA . THR B 1 35 ? -5.238 -7.637 -9.844 1 98.69 35 THR B CA 1
ATOM 1447 C C . THR B 1 35 ? -5.422 -6.738 -8.625 1 98.69 35 THR B C 1
ATOM 1449 O O . THR B 1 35 ? -6.547 -6.371 -8.281 1 98.69 35 THR B O 1
ATOM 1452 N N . VAL B 1 36 ? -4.332 -6.395 -7.941 1 98.62 36 VAL B N 1
ATOM 1453 C CA . VAL B 1 36 ? -4.379 -5.586 -6.73 1 98.62 36 VAL B CA 1
ATOM 1454 C C . VAL B 1 36 ? -3.238 -4.566 -6.742 1 98.62 36 VAL B C 1
ATOM 1456 O O . VAL B 1 36 ? -2.076 -4.934 -6.934 1 98.62 36 VAL B O 1
ATOM 1459 N N . SER B 1 37 ? -3.557 -3.309 -6.523 1 98.38 37 SER B N 1
ATOM 1460 C CA . SER B 1 37 ? -2.521 -2.307 -6.285 1 98.38 37 SER B CA 1
ATOM 1461 C C . SER B 1 37 ? -2.455 -1.919 -4.812 1 98.38 37 SER B C 1
ATOM 1463 O O . SER B 1 37 ? -1.476 -1.314 -4.371 1 98.38 37 SER B O 1
ATOM 1465 N N . ALA B 1 38 ? -3.57 -2.197 -4.082 1 98.69 38 ALA B N 1
ATOM 1466 C CA . ALA B 1 38 ? -3.576 -1.958 -2.641 1 98.69 38 ALA B CA 1
ATOM 1467 C C . ALA B 1 38 ? -2.758 -3.016 -1.906 1 98.69 38 ALA B C 1
ATOM 1469 O O . ALA B 1 38 ? -3.305 -3.814 -1.143 1 98.69 38 ALA B O 1
ATOM 1470 N N . PHE B 1 39 ? -1.458 -3.037 -2.125 1 98.81 39 PHE B N 1
ATOM 1471 C CA . PHE B 1 39 ? -0.453 -3.955 -1.605 1 98.81 39 PHE B CA 1
ATOM 1472 C C . PHE B 1 39 ? 0.642 -3.197 -0.865 1 98.81 39 PHE B C 1
ATOM 1474 O O . PHE B 1 39 ? 1.023 -2.098 -1.267 1 98.81 39 PHE B O 1
ATOM 1481 N N . SER B 1 40 ? 1.137 -3.764 0.255 1 98.38 40 SER B N 1
ATOM 1482 C CA . SER B 1 40 ? 2.242 -3.139 0.972 1 98.38 40 SER B CA 1
ATOM 1483 C C . SER B 1 40 ? 3.074 -4.176 1.72 1 98.38 40 SER B C 1
ATOM 1485 O O . SER B 1 40 ? 2.557 -5.215 2.129 1 98.38 40 SER B O 1
ATOM 1487 N N . SER B 1 41 ? 4.363 -3.803 1.787 1 98 41 SER B N 1
ATOM 1488 C CA . SER B 1 41 ? 5.164 -4.488 2.799 1 98 41 SER B CA 1
ATOM 1489 C C . SER B 1 41 ? 4.598 -4.262 4.195 1 98 41 SER B C 1
ATOM 1491 O O . SER B 1 41 ? 3.943 -3.244 4.449 1 98 41 SER B O 1
ATOM 1493 N N . LEU B 1 42 ? 4.816 -5.223 5.047 1 98.62 42 LEU B N 1
ATOM 1494 C CA . LEU B 1 42 ? 4.273 -5.07 6.395 1 98.62 42 LEU B CA 1
ATOM 1495 C C . LEU B 1 42 ? 5.359 -5.285 7.445 1 98.62 42 LEU B C 1
ATOM 1497 O O . LEU B 1 42 ? 5.602 -4.41 8.273 1 98.62 42 LEU B O 1
ATOM 1501 N N . SER B 1 43 ? 6.008 -6.402 7.422 1 98.56 43 SER B N 1
ATOM 1502 C CA . SER B 1 43 ? 6.953 -6.773 8.469 1 98.56 43 SER B CA 1
ATOM 1503 C C . SER B 1 43 ? 8.211 -7.402 7.875 1 98.56 43 SER B C 1
ATOM 1505 O O . SER B 1 43 ? 8.133 -8.211 6.945 1 98.56 43 SER B O 1
ATOM 1507 N N . LEU B 1 44 ? 9.336 -7.023 8.438 1 97.19 44 LEU B N 1
ATOM 1508 C CA . LEU B 1 44 ? 10.594 -7.656 8.047 1 97.19 44 LEU B CA 1
ATOM 1509 C C . LEU B 1 44 ? 10.836 -8.922 8.859 1 97.19 44 LEU B C 1
ATOM 1511 O O . LEU B 1 44 ? 11.32 -9.922 8.328 1 97.19 44 LEU B O 1
ATOM 1515 N N . ASP B 1 45 ? 10.445 -8.758 10.117 1 95.75 45 ASP B N 1
ATOM 1516 C CA . ASP B 1 45 ? 10.609 -9.898 11.008 1 95.75 45 ASP B CA 1
ATOM 1517 C C . ASP B 1 45 ? 9.375 -10.086 11.891 1 95.75 45 ASP B C 1
ATOM 1519 O O . ASP B 1 45 ? 9.188 -9.344 12.859 1 95.75 45 ASP B O 1
ATOM 1523 N N . PRO B 1 46 ? 8.617 -11.273 11.641 1 97.56 46 PRO B N 1
ATOM 1524 C CA . PRO B 1 46 ? 8.719 -12.18 10.492 1 97.56 46 PRO B CA 1
ATOM 1525 C C . PRO B 1 46 ? 8.367 -11.5 9.172 1 97.56 46 PRO B C 1
ATOM 1527 O O . PRO B 1 46 ? 7.723 -10.445 9.164 1 97.56 46 PRO B O 1
ATOM 1530 N N . PRO B 1 47 ? 8.789 -12.102 8.047 1 98.56 47 PRO B N 1
ATOM 1531 C CA . PRO B 1 47 ? 8.477 -11.5 6.746 1 98.56 47 PRO B CA 1
ATOM 1532 C C . PRO B 1 47 ? 6.988 -11.586 6.406 1 98.56 47 PRO B C 1
ATOM 1534 O O . PRO B 1 47 ? 6.449 -12.688 6.246 1 98.56 47 PRO B O 1
ATOM 1537 N N . MET B 1 48 ? 6.367 -10.438 6.309 1 98.75 48 MET B N 1
ATOM 1538 C CA . MET B 1 48 ? 4.934 -10.367 6.039 1 98.75 48 MET B CA 1
ATOM 1539 C C . MET B 1 48 ? 4.613 -9.242 5.062 1 98.75 48 MET B C 1
ATOM 1541 O O . MET B 1 48 ? 5.348 -8.266 4.977 1 98.75 48 MET B O 1
ATOM 1545 N N . VAL B 1 49 ? 3.529 -9.469 4.359 1 98.88 49 VAL B N 1
ATOM 1546 C CA . VAL B 1 49 ? 2.932 -8.453 3.496 1 98.88 49 VAL B CA 1
ATOM 1547 C C . VAL B 1 49 ? 1.423 -8.398 3.729 1 98.88 49 VAL B C 1
ATOM 1549 O O . VAL B 1 49 ? 0.868 -9.242 4.438 1 98.88 49 VAL B O 1
ATOM 1552 N N . LEU B 1 50 ? 0.792 -7.363 3.219 1 98.94 50 LEU B N 1
ATOM 1553 C CA . LEU B 1 50 ? -0.665 -7.297 3.242 1 98.94 50 LEU B CA 1
ATOM 1554 C C . LEU B 1 50 ? -1.207 -6.766 1.92 1 98.94 50 LEU B C 1
ATOM 1556 O O . LEU B 1 50 ? -0.471 -6.145 1.147 1 98.94 50 LEU B O 1
ATOM 1560 N N . PHE B 1 51 ? -2.42 -7.109 1.621 1 98.88 51 PHE B N 1
ATOM 1561 C CA . PHE B 1 51 ? -3.178 -6.508 0.531 1 98.88 51 PHE B CA 1
ATOM 1562 C C . PHE B 1 51 ? -4.641 -6.332 0.922 1 98.88 51 PHE B C 1
ATOM 1564 O O . PHE B 1 51 ? -5.105 -6.926 1.897 1 98.88 51 PHE B O 1
ATOM 1571 N N . CYS B 1 52 ? -5.293 -5.461 0.207 1 98.88 52 CYS B N 1
ATOM 1572 C CA . CYS B 1 52 ? -6.703 -5.188 0.463 1 98.88 52 CYS B CA 1
ATOM 1573 C C . CYS B 1 52 ? -7.562 -5.598 -0.725 1 98.88 52 CYS B C 1
ATOM 1575 O O . CYS B 1 52 ? -7.195 -5.355 -1.876 1 98.88 52 CYS B O 1
ATOM 1577 N N . LEU B 1 53 ? -8.703 -6.203 -0.384 1 98.38 53 LEU B N 1
ATOM 1578 C CA . LEU B 1 53 ? -9.641 -6.641 -1.409 1 98.38 53 LEU B CA 1
ATOM 1579 C C . LEU B 1 53 ? -11.031 -6.074 -1.146 1 98.38 53 LEU B C 1
ATOM 1581 O O . LEU B 1 53 ? -11.531 -6.129 -0.017 1 98.38 53 LEU B O 1
ATOM 1585 N N . GLY B 1 54 ? -11.578 -5.543 -2.24 1 98.06 54 GLY B N 1
ATOM 1586 C CA . GLY B 1 54 ? -12.984 -5.188 -2.096 1 98.06 54 GLY B CA 1
ATOM 1587 C C . GLY B 1 54 ? -13.859 -6.367 -1.724 1 98.06 54 GLY B C 1
ATOM 1588 O O . GLY B 1 54 ? -13.68 -7.473 -2.242 1 98.06 54 GLY B O 1
ATOM 1589 N N . LYS B 1 55 ? -14.781 -6.137 -0.891 1 97.56 55 LYS B N 1
ATOM 1590 C CA . LYS B 1 55 ? -15.68 -7.195 -0.435 1 97.56 55 LYS B CA 1
ATOM 1591 C C . LYS B 1 55 ? -16.562 -7.703 -1.574 1 97.56 55 LYS B C 1
ATOM 1593 O O . LYS B 1 55 ? -17.172 -8.766 -1.468 1 97.56 55 LYS B O 1
ATOM 1598 N N . SER B 1 56 ? -16.594 -6.984 -2.674 1 95.75 56 SER B N 1
ATOM 1599 C CA . SER B 1 56 ? -17.359 -7.406 -3.846 1 95.75 56 SER B CA 1
ATOM 1600 C C . SER B 1 56 ? -16.5 -8.234 -4.793 1 95.75 56 SER B C 1
ATOM 1602 O O . SER B 1 56 ? -16.969 -8.664 -5.852 1 95.75 56 SER B O 1
ATOM 1604 N N . THR B 1 57 ? -15.258 -8.453 -4.465 1 94.94 57 THR B N 1
ATOM 1605 C CA . THR B 1 57 ? -14.359 -9.25 -5.285 1 94.94 57 THR B CA 1
ATOM 1606 C C . THR B 1 57 ? -14.922 -10.648 -5.508 1 94.94 57 THR B C 1
ATOM 1608 O O . THR B 1 57 ? -15.438 -11.273 -4.574 1 94.94 57 THR B O 1
ATOM 1611 N N . SER B 1 58 ? -14.82 -11.109 -6.754 1 92.69 58 SER B N 1
ATOM 1612 C CA . SER B 1 58 ? -15.227 -12.477 -7.055 1 92.69 58 SER B CA 1
ATOM 1613 C C . SER B 1 58 ? -14.383 -13.492 -6.297 1 92.69 58 SER B C 1
ATOM 1615 O O . SER B 1 58 ? -13.164 -13.336 -6.195 1 92.69 58 SER B O 1
ATOM 1617 N N . ASN B 1 59 ? -14.984 -14.508 -5.688 1 93.44 59 ASN B N 1
ATOM 1618 C CA . ASN B 1 59 ? -14.328 -15.586 -4.965 1 93.44 59 ASN B CA 1
ATOM 1619 C C . ASN B 1 59 ? -13.578 -15.07 -3.74 1 93.44 59 ASN B C 1
ATOM 1621 O O . ASN B 1 59 ? -12.492 -15.562 -3.414 1 93.44 59 ASN B O 1
ATOM 1625 N N . LEU B 1 60 ? -14.141 -14.078 -3.152 1 96.44 60 LEU B N 1
ATOM 1626 C CA . LEU B 1 60 ? -13.523 -13.445 -1.996 1 96.44 60 LEU B CA 1
ATOM 1627 C C . LEU B 1 60 ? -13.125 -14.484 -0.954 1 96.44 60 LEU B C 1
ATOM 1629 O O . LEU B 1 60 ? -12.062 -14.367 -0.331 1 96.44 60 LEU B O 1
ATOM 1633 N N . GLU B 1 61 ? -13.859 -15.5 -0.778 1 96.62 61 GLU B N 1
ATOM 1634 C CA . GLU B 1 61 ? -13.641 -16.5 0.267 1 96.62 61 GLU B CA 1
ATOM 1635 C C . GLU B 1 61 ? -12.336 -17.25 0.042 1 96.62 61 GLU B C 1
ATOM 1637 O O . GLU B 1 61 ? -11.695 -17.703 0.997 1 96.62 61 GLU B O 1
ATOM 1642 N N . ALA B 1 62 ? -11.93 -17.375 -1.157 1 96.94 62 ALA B N 1
ATOM 1643 C CA . ALA B 1 62 ? -10.688 -18.062 -1.476 1 96.94 62 ALA B CA 1
ATOM 1644 C C . ALA B 1 62 ? -9.484 -17.344 -0.888 1 96.94 62 ALA B C 1
ATOM 1646 O O . ALA B 1 62 ? -8.43 -17.938 -0.669 1 96.94 62 ALA B O 1
ATOM 1647 N N . PHE B 1 63 ? -9.641 -16.047 -0.581 1 97.56 63 PHE B N 1
ATOM 1648 C CA . PHE B 1 63 ? -8.539 -15.211 -0.112 1 97.56 63 PHE B CA 1
ATOM 1649 C C . PHE B 1 63 ? -8.586 -15.055 1.402 1 97.56 63 PHE B C 1
ATOM 1651 O O . PHE B 1 63 ? -7.926 -14.172 1.962 1 97.56 63 PHE B O 1
ATOM 1658 N N . ARG B 1 64 ? -9.344 -15.805 2.074 1 96.25 64 ARG B N 1
ATOM 1659 C CA . ARG B 1 64 ? -9.383 -15.773 3.533 1 96.25 64 ARG B CA 1
ATOM 1660 C C . ARG B 1 64 ? -8.453 -16.812 4.133 1 96.25 64 ARG B C 1
ATOM 1662 O O . ARG B 1 64 ? -8.102 -16.734 5.312 1 96.25 64 ARG B O 1
ATOM 1669 N N . GLN B 1 65 ? -8.266 -17.766 3.283 1 87.12 65 GLN B N 1
ATOM 1670 C CA . GLN B 1 65 ? -7.414 -18.844 3.762 1 87.12 65 GLN B CA 1
ATOM 1671 C C . GLN B 1 65 ? -6.555 -19.406 2.633 1 87.12 65 GLN B C 1
ATOM 1673 O O . GLN B 1 65 ? -6.816 -19.156 1.457 1 87.12 65 GLN B O 1
ATOM 1678 N N . GLY B 1 66 ? -5.359 -20.062 3.09 1 84.06 66 GLY B N 1
ATOM 1679 C CA . GLY B 1 66 ? -4.598 -20.828 2.115 1 84.06 66 GLY B CA 1
ATOM 1680 C C . GLY B 1 66 ? -3.336 -20.125 1.659 1 84.06 66 GLY B C 1
ATOM 1681 O O . GLY B 1 66 ? -2.99 -19.062 2.176 1 84.06 66 GLY B O 1
ATOM 1682 N N . PRO B 1 67 ? -2.736 -20.875 0.774 1 97.12 67 PRO B N 1
ATOM 1683 C CA . PRO B 1 67 ? -1.587 -20.234 0.129 1 97.12 67 PRO B CA 1
ATOM 1684 C C . PRO B 1 67 ? -1.997 -19.25 -0.965 1 97.12 67 PRO B C 1
ATOM 1686 O O . PRO B 1 67 ? -3.043 -19.422 -1.595 1 97.12 67 PRO B O 1
ATOM 1689 N N . VAL B 1 68 ? -1.317 -18.234 -1.062 1 98.5 68 VAL B N 1
ATOM 1690 C CA . VAL B 1 68 ? -1.491 -17.312 -2.172 1 98.5 68 VAL B CA 1
ATOM 1691 C C . VAL B 1 68 ? -0.138 -17.016 -2.814 1 98.5 68 VAL B C 1
ATOM 1693 O O . VAL B 1 68 ? 0.902 -17.109 -2.158 1 98.5 68 VAL B O 1
ATOM 1696 N N . SER B 1 69 ? -0.211 -16.797 -4.023 1 98.81 69 SER B N 1
ATOM 1697 C CA . SER B 1 69 ? 0.946 -16.297 -4.758 1 98.81 69 SER B CA 1
ATOM 1698 C C . SER B 1 69 ? 0.741 -14.844 -5.191 1 98.81 69 SER B C 1
ATOM 1700 O O . SER B 1 69 ? -0.266 -14.516 -5.824 1 98.81 69 SER B O 1
ATOM 1702 N N . ILE B 1 70 ? 1.661 -13.969 -4.805 1 98.88 70 ILE B N 1
ATOM 1703 C CA . ILE B 1 70 ? 1.606 -12.547 -5.137 1 98.88 70 ILE B CA 1
ATOM 1704 C C . ILE B 1 70 ? 2.697 -12.219 -6.152 1 98.88 70 ILE B C 1
ATOM 1706 O O . ILE B 1 70 ? 3.889 -12.312 -5.848 1 98.88 70 ILE B O 1
ATOM 1710 N N . SER B 1 71 ? 2.305 -11.805 -7.309 1 98.88 71 SER B N 1
ATOM 1711 C CA . SER B 1 71 ? 3.227 -11.492 -8.398 1 98.88 71 SER B CA 1
ATOM 1712 C C . SER B 1 71 ? 3.275 -9.992 -8.664 1 98.88 71 SER B C 1
ATOM 1714 O O . SER B 1 71 ? 2.27 -9.391 -9.039 1 98.88 71 SER B O 1
ATOM 1716 N N . ILE B 1 72 ? 4.453 -9.375 -8.445 1 98.88 72 ILE B N 1
ATOM 1717 C CA . ILE B 1 72 ? 4.66 -7.973 -8.773 1 98.88 72 ILE B CA 1
ATOM 1718 C C . ILE B 1 72 ? 4.965 -7.828 -10.258 1 98.88 72 ILE B C 1
ATOM 1720 O O . ILE B 1 72 ? 5.957 -8.367 -10.75 1 98.88 72 ILE B O 1
ATOM 1724 N N . LEU B 1 73 ? 4.184 -7.047 -10.945 1 98.5 73 LEU B N 1
ATOM 1725 C CA . LEU B 1 73 ? 4.184 -7.055 -12.406 1 98.5 73 LEU B CA 1
ATOM 1726 C C . LEU B 1 73 ? 5.258 -6.121 -12.953 1 98.5 73 LEU B C 1
ATOM 1728 O O . LEU B 1 73 ? 5.535 -5.074 -12.359 1 98.5 73 LEU B O 1
ATOM 1732 N N . ALA B 1 74 ? 5.703 -6.516 -14.133 1 97.62 74 ALA B N 1
ATOM 1733 C CA . ALA B 1 74 ? 6.66 -5.703 -14.875 1 97.62 74 ALA B CA 1
ATOM 1734 C C . ALA B 1 74 ? 5.949 -4.812 -15.891 1 97.62 74 ALA B C 1
ATOM 1736 O O . ALA B 1 74 ? 4.781 -5.043 -16.219 1 97.62 74 ALA B O 1
ATOM 1737 N N . GLU B 1 75 ? 6.629 -3.723 -16.359 1 94.69 75 GLU B N 1
ATOM 1738 C CA . GLU B 1 75 ? 6.082 -2.709 -17.266 1 94.69 75 GLU B CA 1
ATOM 1739 C C . GLU B 1 75 ? 5.453 -3.346 -18.5 1 94.69 75 GLU B C 1
ATOM 1741 O O . GLU B 1 75 ? 4.504 -2.805 -19.062 1 94.69 75 GLU B O 1
ATOM 1746 N N . GLY B 1 76 ? 5.762 -4.48 -18.984 1 93.81 76 GLY B N 1
ATOM 1747 C CA . GLY B 1 76 ? 5.23 -5.113 -20.188 1 93.81 76 GLY B CA 1
ATOM 1748 C C . GLY B 1 76 ? 4.035 -6.004 -19.906 1 93.81 76 GLY B C 1
ATOM 1749 O O . GLY B 1 76 ? 3.488 -6.625 -20.828 1 93.81 76 GLY B O 1
ATOM 1750 N N . GLN B 1 77 ? 3.543 -5.945 -18.719 1 97.31 77 GLN B N 1
ATOM 1751 C CA . GLN B 1 77 ? 2.521 -6.918 -18.359 1 97.31 77 GLN B CA 1
ATOM 1752 C C . GLN B 1 77 ? 1.188 -6.234 -18.062 1 97.31 77 GLN B C 1
ATOM 1754 O O . GLN B 1 77 ? 0.426 -6.68 -17.203 1 97.31 77 GLN B O 1
ATOM 1759 N N . GLN B 1 78 ? 0.933 -5.129 -18.734 1 97.75 78 GLN B N 1
ATOM 1760 C CA . GLN B 1 78 ? -0.332 -4.414 -18.594 1 97.75 78 GLN B CA 1
ATOM 1761 C C . GLN B 1 78 ? -1.513 -5.312 -18.953 1 97.75 78 GLN B C 1
ATOM 1763 O O . GLN B 1 78 ? -2.555 -5.273 -18.297 1 97.75 78 GLN B O 1
ATOM 1768 N N . ASP B 1 79 ? -1.379 -6.121 -20 1 97.38 79 ASP B N 1
ATOM 1769 C CA . ASP B 1 79 ? -2.453 -7.012 -20.438 1 97.38 79 ASP B CA 1
ATOM 1770 C C . ASP B 1 79 ? -2.83 -7.996 -19.328 1 97.38 79 ASP B C 1
ATOM 1772 O O . ASP B 1 79 ? -4.008 -8.305 -19.141 1 97.38 79 ASP B O 1
ATOM 1776 N N . LEU B 1 80 ? -1.846 -8.516 -18.672 1 98.19 80 LEU B N 1
ATOM 1777 C CA . LEU B 1 80 ? -2.094 -9.43 -17.562 1 98.19 80 LEU B CA 1
ATOM 1778 C C . LEU B 1 80 ? -2.865 -8.734 -16.453 1 98.19 80 LEU B C 1
ATOM 1780 O O . LEU B 1 80 ? -3.812 -9.297 -15.898 1 98.19 80 LEU B O 1
ATOM 1784 N N . SER B 1 81 ? -2.445 -7.512 -16.125 1 98.44 81 SER B N 1
ATOM 1785 C CA . SER B 1 81 ? -3.145 -6.727 -15.109 1 98.44 81 SER B CA 1
ATOM 1786 C C . SER B 1 81 ? -4.617 -6.555 -15.461 1 98.44 81 SER B C 1
ATOM 1788 O O . SER B 1 81 ? -5.492 -6.781 -14.625 1 98.44 81 SER B O 1
ATOM 1790 N N . ILE B 1 82 ? -4.855 -6.156 -16.703 1 97.88 82 ILE B N 1
ATOM 1791 C CA . ILE B 1 82 ? -6.219 -5.926 -17.156 1 97.88 82 ILE B CA 1
ATOM 1792 C C . ILE B 1 82 ? -7.02 -7.223 -17.078 1 97.88 82 ILE B C 1
ATOM 1794 O O . ILE B 1 82 ? -8.164 -7.223 -16.625 1 97.88 82 ILE B O 1
ATOM 1798 N N . ARG B 1 83 ? -6.457 -8.312 -17.484 1 97.81 83 ARG B N 1
ATOM 1799 C CA . ARG B 1 83 ? -7.109 -9.617 -17.5 1 97.81 83 ARG B CA 1
ATOM 1800 C C . ARG B 1 83 ? -7.555 -10.016 -16.094 1 97.81 83 ARG B C 1
ATOM 1802 O O . ARG B 1 83 ? -8.703 -10.406 -15.891 1 97.81 83 ARG B O 1
ATOM 1809 N N . PHE B 1 84 ? -6.781 -9.844 -15.094 1 98.38 84 PHE B N 1
ATOM 1810 C CA . PHE B 1 84 ? -7.086 -10.297 -13.742 1 98.38 84 PHE B CA 1
ATOM 1811 C C . PHE B 1 84 ? -7.906 -9.258 -12.992 1 98.38 84 PHE B C 1
ATOM 1813 O O . PHE B 1 84 ? -8.367 -9.516 -11.875 1 98.38 84 PHE B O 1
ATOM 1820 N N . ALA B 1 85 ? -8.055 -8.109 -13.609 1 97.38 85 ALA B N 1
ATOM 1821 C CA . ALA B 1 85 ? -8.961 -7.113 -13.047 1 97.38 85 ALA B CA 1
ATOM 1822 C C . ALA B 1 85 ? -10.367 -7.262 -13.625 1 97.38 85 ALA B C 1
ATOM 1824 O O . ALA B 1 85 ? -11.328 -6.691 -13.102 1 97.38 85 ALA B O 1
ATOM 1825 N N . SER B 1 86 ? -10.453 -8.055 -14.633 1 95.88 86 SER B N 1
ATOM 1826 C CA . SER B 1 86 ? -11.711 -8.164 -15.359 1 95.88 86 SER B CA 1
ATOM 1827 C C . SER B 1 86 ? -12.672 -9.133 -14.68 1 95.88 86 SER B C 1
ATOM 1829 O O . SER B 1 86 ? -12.234 -10.055 -13.984 1 95.88 86 SER B O 1
ATOM 1831 N N . ARG B 1 87 ? -14.031 -8.961 -14.922 1 92.12 87 ARG B N 1
ATOM 1832 C CA . ARG B 1 87 ? -15.055 -9.828 -14.352 1 92.12 87 ARG B CA 1
ATOM 1833 C C . ARG B 1 87 ? -15.656 -10.734 -15.422 1 92.12 87 ARG B C 1
ATOM 1835 O O . ARG B 1 87 ? -15.734 -10.359 -16.594 1 92.12 87 ARG B O 1
ATOM 1842 N N . GLY B 1 88 ? -16.016 -11.914 -15 1 87.12 88 GLY B N 1
ATOM 1843 C CA . GLY B 1 88 ? -16.812 -12.789 -15.844 1 87.12 88 GLY B CA 1
ATOM 1844 C C . GLY B 1 88 ? -16 -13.469 -16.938 1 87.12 88 GLY B C 1
ATOM 1845 O O . GLY B 1 88 ? -16.547 -13.859 -17.969 1 87.12 88 GLY B O 1
ATOM 1846 N N . VAL B 1 89 ? -14.742 -13.547 -16.844 1 87.31 89 VAL B N 1
ATOM 1847 C CA . VAL B 1 89 ? -13.898 -14.195 -17.844 1 87.31 89 VAL B CA 1
ATOM 1848 C C . VAL B 1 89 ? -13.039 -15.273 -17.172 1 87.31 89 VAL B C 1
ATOM 1850 O O . VAL B 1 89 ? -12.852 -15.25 -15.945 1 87.31 89 VAL B O 1
ATOM 1853 N N . ASP B 1 90 ? -12.711 -16.219 -18 1 93.5 90 ASP B N 1
ATOM 1854 C CA . ASP B 1 90 ? -11.688 -17.141 -17.531 1 93.5 90 ASP B CA 1
ATOM 1855 C C . ASP B 1 90 ? -10.305 -16.5 -17.562 1 93.5 90 ASP B C 1
ATOM 1857 O O . ASP B 1 90 ? -9.641 -16.5 -18.609 1 93.5 90 ASP B O 1
ATOM 1861 N N . LYS B 1 91 ? -9.859 -16.094 -16.453 1 96.88 91 LYS B N 1
ATOM 1862 C CA . LYS B 1 91 ? -8.641 -15.297 -16.344 1 96.88 91 LYS B CA 1
ATOM 1863 C C . LYS B 1 91 ? -7.406 -16.141 -16.641 1 96.88 91 LYS B C 1
ATOM 1865 O O . LYS B 1 91 ? -6.34 -15.594 -16.938 1 96.88 91 LYS B O 1
ATOM 1870 N N . PHE B 1 92 ? -7.559 -17.406 -16.609 1 97.56 92 PHE B N 1
ATOM 1871 C CA . PHE B 1 92 ? -6.391 -18.266 -16.703 1 97.56 92 PHE B CA 1
ATOM 1872 C C . PHE B 1 92 ? -6.305 -18.906 -18.078 1 97.56 92 PHE B C 1
ATOM 1874 O O . PHE B 1 92 ? -5.293 -19.516 -18.422 1 97.56 92 PHE B O 1
ATOM 1881 N N . ALA B 1 93 ? -7.285 -18.781 -18.812 1 96.56 93 ALA B N 1
ATOM 1882 C CA . ALA B 1 93 ? -7.348 -19.438 -20.109 1 96.56 93 ALA B CA 1
ATOM 1883 C C . ALA B 1 93 ? -6.176 -19.016 -21 1 96.56 93 ALA B C 1
ATOM 1885 O O . ALA B 1 93 ? -5.926 -17.812 -21.188 1 96.56 93 ALA B O 1
ATOM 1886 N N . GLY B 1 94 ? -5.449 -20 -21.484 1 96.56 94 GLY B N 1
ATOM 1887 C CA . GLY B 1 94 ? -4.402 -19.75 -22.469 1 96.56 94 GLY B CA 1
ATOM 1888 C C . GLY B 1 94 ? -3.119 -19.234 -21.844 1 96.56 94 GLY B C 1
ATOM 1889 O O . GLY B 1 94 ? -2.15 -18.953 -22.562 1 96.56 94 GLY B O 1
ATOM 1890 N N . LEU B 1 95 ? -3.053 -19.062 -20.562 1 96.88 95 LEU B N 1
ATOM 1891 C CA . LEU B 1 95 ? -1.857 -18.531 -19.906 1 96.88 95 LEU B CA 1
ATOM 1892 C C . LEU B 1 95 ? -0.902 -19.656 -19.531 1 96.88 95 LEU B C 1
ATOM 1894 O O . LEU B 1 95 ? -1.333 -20.719 -19.047 1 96.88 95 LEU B O 1
ATOM 1898 N N . GLU B 1 96 ? 0.338 -19.422 -19.922 1 96.25 96 GLU B N 1
ATOM 1899 C CA . GLU B 1 96 ? 1.381 -20.25 -19.328 1 96.25 96 GLU B CA 1
ATOM 1900 C C . GLU B 1 96 ? 1.739 -19.781 -17.922 1 96.25 96 GLU B C 1
ATOM 1902 O O . GLU B 1 96 ? 2.248 -18.672 -17.75 1 96.25 96 GLU B O 1
ATOM 1907 N N . MET B 1 97 ? 1.513 -20.656 -16.969 1 97.44 97 MET B N 1
ATOM 1908 C CA . MET B 1 97 ? 1.714 -20.281 -15.578 1 97.44 97 MET B CA 1
ATOM 1909 C C . MET B 1 97 ? 2.762 -21.156 -14.914 1 97.44 97 MET B C 1
ATOM 1911 O O . MET B 1 97 ? 2.92 -22.328 -15.281 1 97.44 97 MET B O 1
ATOM 1915 N N . ASP B 1 98 ? 3.488 -20.641 -13.977 1 97.06 98 ASP B N 1
ATOM 1916 C CA . ASP B 1 98 ? 4.266 -21.438 -13.039 1 97.06 98 ASP B CA 1
ATOM 1917 C C . ASP B 1 98 ? 3.367 -22.031 -11.953 1 97.06 98 ASP B C 1
ATOM 1919 O O . ASP B 1 98 ? 2.186 -21.688 -11.859 1 97.06 98 ASP B O 1
ATOM 1923 N N . THR B 1 99 ? 3.932 -23 -11.242 1 96.31 99 THR B N 1
ATOM 1924 C CA . THR B 1 99 ? 3.246 -23.547 -10.078 1 96.31 99 THR B CA 1
ATOM 1925 C C . THR B 1 99 ? 3.969 -23.141 -8.789 1 96.31 99 THR B C 1
ATOM 1927 O O . THR B 1 99 ? 5.082 -23.609 -8.531 1 96.31 99 THR B O 1
ATOM 1930 N N . ALA B 1 100 ? 3.338 -22.312 -8.031 1 93.38 100 ALA B N 1
ATOM 1931 C CA . ALA B 1 100 ? 3.842 -21.922 -6.715 1 93.38 100 ALA B CA 1
ATOM 1932 C C . ALA B 1 100 ? 3.57 -23.016 -5.684 1 93.38 100 ALA B C 1
ATOM 1934 O O . ALA B 1 100 ? 2.834 -23.969 -5.957 1 93.38 100 ALA B O 1
ATOM 1935 N N . PRO B 1 101 ? 4.27 -22.859 -4.586 1 88.69 101 PRO B N 1
ATOM 1936 C CA . PRO B 1 101 ? 3.977 -23.828 -3.527 1 88.69 101 PRO B CA 1
ATOM 1937 C C . PRO B 1 101 ? 2.484 -23.922 -3.219 1 88.69 101 PRO B C 1
ATOM 1939 O O . PRO B 1 101 ? 1.759 -22.938 -3.324 1 88.69 101 PRO B O 1
ATOM 1942 N N . GLY B 1 102 ? 2.018 -25.156 -2.84 1 90.75 102 GLY B N 1
ATOM 1943 C CA . GLY B 1 102 ? 0.608 -25.391 -2.568 1 90.75 102 GLY B CA 1
ATOM 1944 C C . GLY B 1 102 ? -0.214 -25.609 -3.826 1 90.75 102 GLY B C 1
ATOM 1945 O O . GLY B 1 102 ? -1.439 -25.719 -3.76 1 90.75 102 GLY B O 1
ATOM 1946 N N . GLY B 1 103 ? 0.5 -25.562 -4.957 1 95.69 103 GLY B N 1
ATOM 1947 C CA . GLY B 1 103 ? -0.185 -25.812 -6.215 1 95.69 103 GLY B CA 1
ATOM 1948 C C . GLY B 1 103 ? -0.804 -24.578 -6.816 1 95.69 103 GLY B C 1
ATOM 1949 O O . GLY B 1 103 ? -1.597 -24.656 -7.758 1 95.69 103 GLY B O 1
ATOM 1950 N N . VAL B 1 104 ? -0.505 -23.422 -6.363 1 97.94 104 VAL B N 1
ATOM 1951 C CA . VAL B 1 104 ? -1.107 -22.156 -6.781 1 97.94 104 VAL B CA 1
ATOM 1952 C C . VAL B 1 104 ? -0.499 -21.703 -8.102 1 97.94 104 VAL B C 1
ATOM 1954 O O . VAL B 1 104 ? 0.722 -21.562 -8.219 1 97.94 104 VAL B O 1
ATOM 1957 N N . PRO B 1 105 ? -1.303 -21.5 -9.102 1 98.31 105 PRO B N 1
ATOM 1958 C CA . PRO B 1 105 ? -0.736 -20.953 -10.336 1 98.31 105 PRO B CA 1
ATOM 1959 C C . PRO B 1 105 ? -0.223 -19.531 -10.172 1 98.31 105 PRO B C 1
ATOM 1961 O O . PRO B 1 105 ? -0.833 -18.734 -9.453 1 98.31 105 PRO B O 1
ATOM 1964 N N . ALA B 1 106 ? 0.902 -19.266 -10.828 1 98.31 106 ALA B N 1
ATOM 1965 C CA . ALA B 1 106 ? 1.522 -17.953 -10.727 1 98.31 106 ALA B CA 1
ATOM 1966 C C . ALA B 1 106 ? 2.002 -17.469 -12.094 1 98.31 106 ALA B C 1
ATOM 1968 O O . ALA B 1 106 ? 2.596 -18.234 -12.859 1 98.31 106 ALA B O 1
ATOM 1969 N N . PRO B 1 107 ? 1.76 -16.188 -12.406 1 98.19 107 PRO B N 1
ATOM 1970 C CA . PRO B 1 107 ? 2.275 -15.633 -13.656 1 98.19 107 PRO B CA 1
ATOM 1971 C C . PRO B 1 107 ? 3.785 -15.805 -13.805 1 98.19 107 PRO B C 1
ATOM 1973 O O . PRO B 1 107 ? 4.508 -15.82 -12.805 1 98.19 107 PRO B O 1
ATOM 1976 N N . LYS B 1 108 ? 4.203 -15.836 -15.039 1 97.25 108 LYS B N 1
ATOM 1977 C CA . LYS B 1 108 ? 5.629 -15.938 -15.359 1 97.25 108 LYS B CA 1
ATOM 1978 C C . LYS B 1 108 ? 6.227 -14.555 -15.625 1 97.25 108 LYS B C 1
ATOM 1980 O O . LYS B 1 108 ? 5.496 -13.602 -15.898 1 97.25 108 LYS B O 1
ATOM 1985 N N . ASP B 1 109 ? 7.527 -14.461 -15.477 1 96.5 109 ASP B N 1
ATOM 1986 C CA . ASP B 1 109 ? 8.344 -13.336 -15.922 1 96.5 109 ASP B CA 1
ATOM 1987 C C . ASP B 1 109 ? 7.973 -12.055 -15.18 1 96.5 109 ASP B C 1
ATOM 1989 O O . ASP B 1 109 ? 8.031 -10.961 -15.75 1 96.5 109 ASP B O 1
ATOM 1993 N N . VAL B 1 110 ? 7.566 -12.227 -13.953 1 98.12 110 VAL B N 1
ATOM 1994 C CA . VAL B 1 110 ? 7.227 -11.078 -13.117 1 98.12 110 VAL B CA 1
ATOM 1995 C C . VAL B 1 110 ? 8.492 -10.516 -12.477 1 98.12 110 VAL B C 1
ATOM 1997 O O . VAL B 1 110 ? 9.555 -11.133 -12.531 1 98.12 110 VAL B O 1
ATOM 2000 N N . LEU B 1 111 ? 8.438 -9.32 -11.953 1 98.38 111 LEU B N 1
ATOM 2001 C CA . LEU B 1 111 ? 9.594 -8.719 -11.305 1 98.38 111 LEU B CA 1
ATOM 2002 C C . LEU B 1 111 ? 9.977 -9.492 -10.039 1 98.38 111 LEU B C 1
ATOM 2004 O O . LEU B 1 111 ? 11.156 -9.648 -9.734 1 98.38 111 LEU B O 1
ATOM 2008 N N . ALA B 1 112 ? 8.984 -9.859 -9.297 1 98.69 112 ALA B N 1
ATOM 2009 C CA . ALA B 1 112 ? 9.125 -10.672 -8.094 1 98.69 112 ALA B CA 1
ATOM 2010 C C . ALA B 1 112 ? 7.852 -11.469 -7.816 1 98.69 112 ALA B C 1
ATOM 2012 O O . ALA B 1 112 ? 6.762 -11.062 -8.234 1 98.69 112 ALA B O 1
ATOM 2013 N N . ARG B 1 113 ? 7.992 -12.57 -7.199 1 98.69 113 ARG B N 1
ATOM 2014 C CA . ARG B 1 113 ? 6.871 -13.367 -6.711 1 98.69 113 ARG B CA 1
ATOM 2015 C C . ARG B 1 113 ? 7.055 -13.727 -5.242 1 98.69 113 ARG B C 1
ATOM 2017 O O . ARG B 1 113 ? 8.148 -14.117 -4.824 1 98.69 113 ARG B O 1
ATOM 2024 N N . LEU B 1 114 ? 6.059 -13.547 -4.477 1 98.69 114 LEU B N 1
ATOM 2025 C CA . LEU B 1 114 ? 6.008 -13.961 -3.078 1 98.69 114 LEU B CA 1
ATOM 2026 C C . LEU B 1 114 ? 5.012 -15.102 -2.883 1 98.69 114 LEU B C 1
ATOM 2028 O O . LEU B 1 114 ? 3.83 -14.953 -3.201 1 98.69 114 LEU B O 1
ATOM 2032 N N . ASP B 1 115 ? 5.453 -16.188 -2.426 1 98.5 115 ASP B N 1
ATOM 2033 C CA . ASP B 1 115 ? 4.582 -17.281 -2.033 1 98.5 115 ASP B CA 1
ATOM 2034 C C . ASP B 1 115 ? 4.277 -17.25 -0.538 1 98.5 115 ASP B C 1
ATOM 2036 O O . ASP B 1 115 ? 5.195 -17.266 0.287 1 98.5 115 ASP B O 1
ATOM 2040 N N . CYS B 1 116 ? 2.988 -17.188 -0.29 1 98.44 116 CYS B N 1
ATOM 2041 C CA . CYS B 1 116 ? 2.598 -16.828 1.065 1 98.44 116 CYS B CA 1
ATOM 2042 C C . CYS B 1 116 ? 1.513 -17.75 1.594 1 98.44 116 CYS B C 1
ATOM 2044 O O . CYS B 1 116 ? 0.874 -18.469 0.821 1 98.44 116 CYS B O 1
ATOM 2046 N N . VAL B 1 117 ? 1.375 -17.656 2.904 1 97.69 117 VAL B N 1
ATOM 2047 C CA . VAL B 1 117 ? 0.186 -18.172 3.578 1 97.69 117 VAL B CA 1
ATOM 2048 C C . VAL B 1 117 ? -0.55 -17.016 4.27 1 97.69 117 VAL B C 1
ATOM 2050 O O . VAL B 1 117 ? 0.076 -16.156 4.891 1 97.69 117 VAL B O 1
ATOM 2053 N N . ILE B 1 118 ? -1.849 -17.031 4.098 1 98 118 ILE B N 1
ATOM 2054 C CA . ILE B 1 118 ? -2.656 -16.016 4.762 1 98 118 ILE B CA 1
ATOM 2055 C C . ILE B 1 118 ? -2.699 -16.297 6.262 1 98 118 ILE B C 1
ATOM 2057 O O . ILE B 1 118 ? -3.029 -17.406 6.688 1 98 118 ILE B O 1
ATOM 2061 N N . THR B 1 119 ? -2.395 -15.273 7.039 1 97.75 119 THR B N 1
ATOM 2062 C CA . THR B 1 119 ? -2.334 -15.469 8.484 1 97.75 119 THR B CA 1
ATOM 2063 C C . THR B 1 119 ? -3.549 -14.844 9.164 1 97.75 119 THR B C 1
ATOM 2065 O O . THR B 1 119 ? -3.965 -15.289 10.234 1 97.75 119 THR B O 1
ATOM 2068 N N . GLN B 1 120 ? -4.078 -13.797 8.578 1 97.69 120 GLN B N 1
ATOM 2069 C CA . GLN B 1 120 ? -5.184 -13.055 9.18 1 97.69 120 GLN B CA 1
ATOM 2070 C C . GLN B 1 120 ? -5.949 -12.258 8.125 1 97.69 120 GLN B C 1
ATOM 2072 O O . GLN B 1 120 ? -5.355 -11.773 7.16 1 97.69 120 GLN B O 1
ATOM 2077 N N . THR B 1 121 ? -7.227 -12.18 8.305 1 98.12 121 THR B N 1
ATOM 2078 C CA . THR B 1 121 ? -8.055 -11.258 7.531 1 98.12 121 THR B CA 1
ATOM 2079 C C . THR B 1 121 ? -8.82 -10.32 8.453 1 98.12 121 THR B C 1
ATOM 2081 O O . THR B 1 121 ? -9.305 -10.742 9.508 1 98.12 121 THR B O 1
ATOM 2084 N N . ILE B 1 122 ? -8.828 -9.078 8.133 1 97.88 122 ILE B N 1
ATOM 2085 C CA . ILE B 1 122 ? -9.445 -8.047 8.961 1 97.88 122 ILE B CA 1
ATOM 2086 C C . ILE B 1 122 ? -10.414 -7.215 8.117 1 97.88 122 ILE B C 1
ATOM 2088 O O . ILE B 1 122 ? -10.102 -6.852 6.98 1 97.88 122 ILE B O 1
ATOM 2092 N N . GLU B 1 123 ? -11.531 -6.941 8.688 1 96.88 123 GLU B N 1
ATOM 2093 C CA . GLU B 1 123 ? -12.477 -6.062 7.996 1 96.88 123 GLU B CA 1
ATOM 2094 C C . GLU B 1 123 ? -12.016 -4.609 8.055 1 96.88 123 GLU B C 1
ATOM 2096 O O . GLU B 1 123 ? -11.555 -4.141 9.102 1 96.88 123 GLU B O 1
ATOM 2101 N N . GLY B 1 124 ? -12.102 -3.875 6.98 1 97.56 124 GLY B N 1
ATOM 2102 C CA . GLY B 1 124 ? -11.852 -2.447 6.863 1 97.56 124 GLY B CA 1
ATOM 2103 C C . GLY B 1 124 ? -12.797 -1.751 5.91 1 97.56 124 GLY B C 1
ATOM 2104 O O . GLY B 1 124 ? -12.5 -1.605 4.723 1 97.56 124 GLY B O 1
ATOM 2105 N N . GLY B 1 125 ? -13.906 -1.319 6.449 1 98.06 125 GLY B N 1
ATOM 2106 C CA . GLY B 1 125 ? -14.914 -0.722 5.586 1 98.06 125 GLY B CA 1
ATOM 2107 C C . GLY B 1 125 ? -15.461 -1.686 4.551 1 98.06 125 GLY B C 1
ATOM 2108 O O . GLY B 1 125 ? -15.938 -2.77 4.891 1 98.06 125 GLY B O 1
ATOM 2109 N N . ASP B 1 126 ? -15.352 -1.286 3.332 1 98.44 126 ASP B N 1
ATOM 2110 C CA . ASP B 1 126 ? -15.891 -2.113 2.254 1 98.44 126 ASP B CA 1
ATOM 2111 C C . ASP B 1 126 ? -14.805 -3.018 1.667 1 98.44 126 ASP B C 1
ATOM 2113 O O . ASP B 1 126 ? -14.992 -3.598 0.596 1 98.44 126 ASP B O 1
ATOM 2117 N N . HIS B 1 127 ? -13.68 -3.203 2.373 1 98.44 127 HIS B N 1
ATOM 2118 C CA . HIS B 1 127 ? -12.602 -4.098 1.963 1 98.44 127 HIS B CA 1
ATOM 2119 C C . HIS B 1 127 ? -12.242 -5.074 3.078 1 98.44 127 HIS B C 1
ATOM 2121 O O . HIS B 1 127 ? -12.68 -4.902 4.223 1 98.44 127 HIS B O 1
ATOM 2127 N N . LEU B 1 128 ? -11.562 -6.082 2.658 1 98 128 LEU B N 1
ATOM 2128 C CA . LEU B 1 128 ? -10.828 -7.016 3.506 1 98 128 LEU B CA 1
ATOM 2129 C C . LEU B 1 128 ? -9.328 -6.719 3.473 1 98 128 LEU B C 1
ATOM 2131 O O . LEU B 1 128 ? -8.758 -6.504 2.4 1 98 128 LEU B O 1
ATOM 2135 N N . ILE B 1 129 ? -8.766 -6.621 4.688 1 98.75 129 ILE B N 1
ATOM 2136 C CA . ILE B 1 129 ? -7.309 -6.57 4.793 1 98.75 129 ILE B CA 1
ATOM 2137 C C . ILE B 1 129 ? -6.758 -7.98 5 1 98.75 129 ILE B C 1
ATOM 2139 O O . ILE B 1 129 ? -7.121 -8.656 5.969 1 98.75 129 ILE B O 1
ATOM 2143 N N . VAL B 1 130 ? -5.906 -8.422 4.109 1 98.81 130 VAL B N 1
ATOM 2144 C CA . VAL B 1 130 ? -5.367 -9.773 4.152 1 98.81 130 VAL B CA 1
ATOM 2145 C C . VAL B 1 130 ? -3.887 -9.734 4.523 1 98.81 130 VAL B C 1
ATOM 2147 O O . VAL B 1 130 ? -3.076 -9.141 3.803 1 98.81 130 VAL B O 1
ATOM 2150 N N . LEU B 1 131 ? -3.545 -10.32 5.633 1 98.81 131 LEU B N 1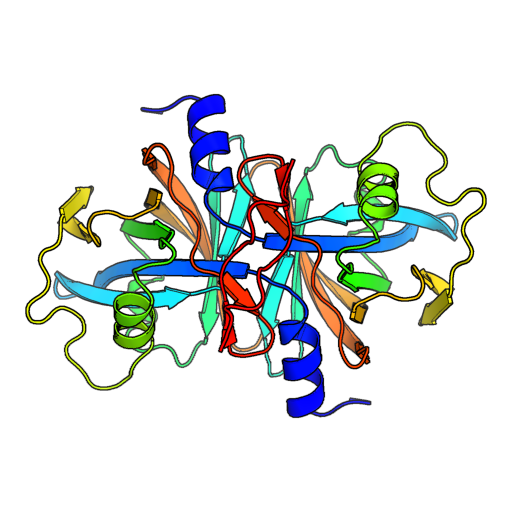
ATOM 2151 C CA . LEU B 1 131 ? -2.158 -10.422 6.078 1 98.81 131 LEU B CA 1
ATOM 2152 C C . LEU B 1 131 ? -1.556 -11.766 5.691 1 98.81 131 LEU B C 1
ATOM 2154 O O . LEU B 1 131 ? -2.16 -12.812 5.93 1 98.81 131 LEU B O 1
ATOM 2158 N N . CYS B 1 132 ? -0.338 -11.664 5.172 1 98.69 132 CYS B N 1
ATOM 2159 C CA . CYS B 1 132 ? 0.301 -12.867 4.652 1 98.69 132 CYS B CA 1
ATOM 2160 C C . CYS B 1 132 ? 1.699 -13.039 5.234 1 98.69 132 CYS B C 1
ATOM 2162 O O . CYS B 1 132 ? 2.473 -12.078 5.293 1 98.69 132 CYS B O 1
ATOM 2164 N N . ALA B 1 133 ? 1.979 -14.234 5.633 1 98.25 133 ALA B N 1
ATOM 2165 C CA . ALA B 1 133 ? 3.363 -14.617 5.891 1 98.25 133 ALA B CA 1
ATOM 2166 C C . ALA B 1 133 ? 4.051 -15.078 4.605 1 98.25 133 ALA B C 1
ATOM 2168 O O . ALA B 1 133 ? 3.512 -15.898 3.863 1 98.25 133 ALA B O 1
ATOM 2169 N N . VAL B 1 134 ? 5.227 -14.523 4.348 1 98.56 134 VAL B N 1
ATOM 2170 C CA . VAL B 1 134 ? 5.965 -14.906 3.15 1 98.56 134 VAL B CA 1
ATOM 2171 C C . VAL B 1 134 ? 6.809 -16.141 3.441 1 98.56 134 VAL B C 1
ATOM 2173 O O . VAL B 1 134 ? 7.621 -16.156 4.371 1 98.56 134 VAL B O 1
ATOM 2176 N N . GLU B 1 135 ? 6.609 -17.109 2.594 1 97.56 135 GLU B N 1
ATOM 2177 C CA . GLU B 1 135 ? 7.301 -18.375 2.83 1 97.56 135 GLU B CA 1
ATOM 2178 C C . GLU B 1 135 ? 8.438 -18.578 1.833 1 97.56 135 GLU B C 1
ATOM 2180 O O . GLU B 1 135 ? 9.398 -19.297 2.117 1 97.56 135 GLU B O 1
ATOM 2185 N N . ASP B 1 136 ? 8.242 -18.094 0.718 1 97.5 136 ASP B N 1
ATOM 2186 C CA . ASP B 1 136 ? 9.242 -18.156 -0.343 1 97.5 136 ASP B CA 1
ATOM 2187 C C . ASP B 1 136 ? 9.102 -16.984 -1.31 1 97.5 136 ASP B C 1
ATOM 2189 O O . ASP B 1 136 ? 8.062 -16.328 -1.348 1 97.5 136 ASP B O 1
ATOM 2193 N N . LEU B 1 137 ? 10.227 -16.734 -1.991 1 98.12 137 LEU B N 1
ATOM 2194 C CA . LEU B 1 137 ? 10.133 -15.656 -2.963 1 98.12 137 LEU B CA 1
ATOM 2195 C C . LEU B 1 137 ? 11.172 -15.828 -4.07 1 98.12 137 LEU B C 1
ATOM 2197 O O . LEU B 1 137 ? 12.156 -16.547 -3.896 1 98.12 137 LEU B O 1
ATOM 2201 N N . ILE B 1 138 ? 10.828 -15.25 -5.172 1 96.69 138 ILE B N 1
ATOM 2202 C CA . ILE B 1 138 ? 11.781 -15.102 -6.266 1 96.69 138 ILE B CA 1
ATOM 2203 C C . ILE B 1 138 ? 11.797 -13.656 -6.75 1 96.69 138 ILE B C 1
ATOM 2205 O O . ILE B 1 138 ? 10.797 -12.945 -6.633 1 96.69 138 ILE B O 1
ATOM 2209 N N . THR B 1 139 ? 12.938 -13.188 -7.199 1 97.5 139 THR B N 1
ATOM 2210 C CA . THR B 1 139 ? 13.109 -11.844 -7.738 1 97.5 139 THR B CA 1
ATOM 2211 C C . THR B 1 139 ? 13.852 -11.891 -9.07 1 97.5 139 THR B C 1
ATOM 2213 O O . THR B 1 139 ? 14.82 -12.633 -9.227 1 97.5 139 THR B O 1
ATOM 2216 N N . ARG B 1 140 ? 13.312 -11.211 -9.945 1 93.38 140 ARG B N 1
ATOM 2217 C CA . ARG B 1 140 ? 13.992 -11.047 -11.227 1 93.38 140 ARG B CA 1
ATOM 2218 C C . ARG B 1 140 ? 15.008 -9.914 -11.172 1 93.38 140 ARG B C 1
ATOM 2220 O O . ARG B 1 140 ? 14.742 -8.859 -10.586 1 93.38 140 ARG B O 1
ATOM 2227 N N . THR B 1 141 ? 16.125 -10.242 -11.812 1 89.56 141 THR B N 1
ATOM 2228 C CA . THR B 1 141 ? 17.125 -9.188 -11.922 1 89.56 141 THR B CA 1
ATOM 2229 C C . THR B 1 141 ? 16.734 -8.18 -13.008 1 89.56 141 THR B C 1
ATOM 2231 O O . THR B 1 141 ? 16.312 -8.57 -14.102 1 89.56 141 THR B O 1
ATOM 2234 N N . GLY B 1 142 ? 16.734 -7.023 -12.719 1 90.75 142 GLY B N 1
ATOM 2235 C CA . GLY B 1 142 ? 16.422 -5.977 -13.68 1 90.75 142 GLY B CA 1
ATOM 2236 C C . GLY B 1 142 ? 14.938 -5.828 -13.93 1 90.75 142 GLY B C 1
ATOM 2237 O O . GLY B 1 142 ? 14.117 -6.391 -13.195 1 90.75 142 GLY B O 1
ATOM 2238 N N . GLY B 1 143 ? 14.609 -4.961 -14.93 1 93.81 143 GLY B N 1
ATOM 2239 C CA . GLY B 1 143 ? 13.219 -4.68 -15.273 1 93.81 143 GLY B CA 1
ATOM 2240 C C . GLY B 1 143 ? 12.672 -3.451 -14.578 1 93.81 143 GLY B C 1
ATOM 2241 O O . GLY B 1 143 ? 13.188 -3.029 -13.547 1 93.81 143 GLY B O 1
ATOM 2242 N N . GLN B 1 144 ? 11.641 -2.982 -15.234 1 95.31 144 GLN B N 1
ATOM 2243 C CA . GLN B 1 144 ? 10.914 -1.832 -14.703 1 95.31 144 GLN B CA 1
ATOM 2244 C C . GLN B 1 144 ? 9.516 -2.227 -14.234 1 95.31 144 GLN B C 1
ATOM 2246 O O . GLN B 1 144 ? 8.945 -3.201 -14.734 1 95.31 144 GLN B O 1
ATOM 2251 N N . PRO B 1 145 ? 9.023 -1.53 -13.273 1 96.94 145 PRO B N 1
ATOM 2252 C CA . PRO B 1 145 ? 7.707 -1.896 -12.75 1 96.94 145 PRO B CA 1
ATOM 2253 C C . PRO B 1 145 ? 6.562 -1.4 -13.633 1 96.94 145 PRO B C 1
ATOM 2255 O O . PRO B 1 145 ? 6.703 -0.383 -14.312 1 96.94 145 PRO B O 1
ATOM 2258 N N . LEU B 1 146 ? 5.504 -2.141 -13.672 1 97.06 146 LEU B N 1
ATOM 2259 C CA . LEU B 1 146 ? 4.219 -1.573 -14.07 1 97.06 146 LEU B CA 1
ATOM 2260 C C . LEU B 1 146 ? 3.67 -0.65 -12.992 1 97.06 146 LEU B C 1
ATOM 2262 O O . LEU B 1 146 ? 3.555 -1.048 -11.828 1 97.06 146 LEU B O 1
ATOM 2266 N N . VAL B 1 147 ? 3.371 0.59 -13.391 1 97.75 147 VAL B N 1
ATOM 2267 C CA . VAL B 1 147 ? 2.928 1.575 -12.414 1 97.75 147 VAL B CA 1
ATOM 2268 C C . VAL B 1 147 ? 1.533 2.076 -12.773 1 97.75 147 VAL B C 1
ATOM 2270 O O . VAL B 1 147 ? 1.222 2.266 -13.953 1 97.75 147 VAL B O 1
ATOM 2273 N N . TYR B 1 148 ? 0.711 2.229 -11.773 1 97.19 148 TYR B N 1
ATOM 2274 C CA . TYR B 1 148 ? -0.62 2.812 -11.891 1 97.19 148 TYR B CA 1
ATOM 2275 C C . TYR B 1 148 ? -0.691 4.16 -11.18 1 97.19 148 TYR B C 1
ATOM 2277 O O . TYR B 1 148 ? -0.34 4.266 -10 1 97.19 148 TYR B O 1
ATOM 2285 N N . PHE B 1 149 ? -1.115 5.211 -11.891 1 96.88 149 PHE B N 1
ATOM 2286 C CA . PHE B 1 149 ? -1.127 6.582 -11.398 1 96.88 149 PHE B CA 1
ATOM 2287 C C . PHE B 1 149 ? -2.252 7.379 -12.047 1 96.88 149 PHE B C 1
ATOM 2289 O O . PHE B 1 149 ? -2.381 7.398 -13.273 1 96.88 149 PHE B O 1
ATOM 2296 N N . ARG B 1 150 ? -3.08 7.93 -11.18 1 96.31 150 ARG B N 1
ATOM 2297 C CA . ARG B 1 150 ? -4.203 8.758 -11.609 1 96.31 150 ARG B CA 1
ATOM 2298 C C . ARG B 1 150 ? -5.043 8.031 -12.656 1 96.31 150 ARG B C 1
ATOM 2300 O O . ARG B 1 150 ? -5.371 8.609 -13.703 1 96.31 150 ARG B O 1
ATOM 2307 N N . GLY B 1 151 ? -5.301 6.801 -12.398 1 94.69 151 GLY B N 1
ATOM 2308 C CA . GLY B 1 151 ? -6.246 6.031 -13.188 1 94.69 151 GLY B CA 1
ATOM 2309 C C . GLY B 1 151 ? -5.648 5.5 -14.477 1 94.69 151 GLY B C 1
ATOM 2310 O O . GLY B 1 151 ? -6.375 5.043 -15.359 1 94.69 151 GLY B O 1
ATOM 2311 N N . SER B 1 152 ? -4.316 5.574 -14.562 1 95.31 152 SER B N 1
ATOM 2312 C CA . SER B 1 152 ? -3.688 5.113 -15.797 1 95.31 152 SER B CA 1
ATOM 2313 C C . SER B 1 152 ? -2.398 4.352 -15.508 1 95.31 152 SER B C 1
ATOM 2315 O O . SER B 1 152 ? -1.708 4.637 -14.531 1 95.31 152 SER B O 1
ATOM 2317 N N . TYR B 1 153 ? -2.139 3.404 -16.484 1 96.25 153 TYR B N 1
ATOM 2318 C CA . TYR B 1 153 ? -0.84 2.744 -16.438 1 96.25 153 TYR B CA 1
ATOM 2319 C C . TYR B 1 153 ? 0.264 3.67 -16.938 1 96.25 153 TYR B C 1
ATOM 2321 O O . TYR B 1 153 ? 0.074 4.41 -17.906 1 96.25 153 TYR B O 1
ATOM 2329 N N . THR B 1 154 ? 1.344 3.65 -16.172 1 91.88 154 THR B N 1
ATOM 2330 C CA . THR B 1 154 ? 2.5 4.441 -16.578 1 91.88 154 THR B CA 1
ATOM 2331 C C . THR B 1 154 ? 3.799 3.709 -16.25 1 91.88 154 THR B C 1
ATOM 2333 O O . THR B 1 154 ? 3.773 2.588 -15.742 1 91.88 154 THR B O 1
ATOM 2336 N N . GLN B 1 155 ? 4.918 4.25 -16.734 1 85.56 155 GLN B N 1
ATOM 2337 C CA . GLN B 1 155 ? 6.227 3.65 -16.516 1 85.56 155 GLN B CA 1
ATOM 2338 C C . GLN B 1 155 ? 7.145 4.609 -15.758 1 85.56 155 GLN B C 1
ATOM 2340 O O . GLN B 1 155 ? 6.953 5.824 -15.797 1 85.56 155 GLN B O 1
ATOM 2345 N N . VAL B 1 156 ? 7.961 4.004 -14.922 1 82.75 156 VAL B N 1
ATOM 2346 C CA . VAL B 1 156 ? 8.938 4.805 -14.195 1 82.75 156 VAL B CA 1
ATOM 2347 C C . VAL B 1 156 ? 10.102 5.164 -15.125 1 82.75 156 VAL B C 1
ATOM 2349 O O . VAL B 1 156 ? 10.523 4.352 -15.945 1 82.75 156 VAL B O 1
ATOM 2352 N N . GLY B 1 157 ? 10.266 6.531 -15.273 1 71.25 157 GLY B N 1
ATOM 2353 C CA . GLY B 1 157 ? 11.344 7.004 -16.125 1 71.25 157 GLY B CA 1
ATOM 2354 C C . GLY B 1 157 ? 12.719 6.844 -15.5 1 71.25 157 GLY B C 1
ATOM 2355 O O . GLY B 1 157 ? 12.844 6.793 -14.273 1 71.25 157 GLY B O 1
ATOM 2356 N N . VAL B 1 158 ? 13.703 6.215 -16.219 1 55.47 158 VAL B N 1
ATOM 2357 C CA . VAL B 1 158 ? 15.102 6.293 -15.797 1 55.47 158 VAL B CA 1
ATOM 2358 C C . VAL B 1 158 ? 15.57 7.746 -15.844 1 55.47 158 VAL B C 1
ATOM 2360 O O . VAL B 1 158 ? 15.43 8.422 -16.859 1 55.47 158 VAL B O 1
ATOM 2363 N N . LEU B 1 159 ? 15.5 8.562 -14.742 1 44.5 159 LEU B N 1
ATOM 2364 C CA . LEU B 1 159 ? 16.109 9.883 -14.891 1 44.5 159 LEU B CA 1
ATOM 2365 C C . LEU B 1 159 ? 17.453 9.789 -15.586 1 44.5 159 LEU B C 1
ATOM 2367 O O . LEU B 1 159 ? 18.281 8.945 -15.234 1 44.5 159 LEU B O 1
ATOM 2371 N N . PRO B 1 160 ? 17.516 10.359 -16.891 1 37.47 160 PRO B N 1
ATOM 2372 C CA . PRO B 1 160 ? 18.859 10.406 -17.469 1 37.47 160 PRO B CA 1
ATOM 2373 C C . PRO B 1 160 ? 19.906 10.906 -16.484 1 37.47 160 PRO B C 1
ATOM 2375 O O . PRO B 1 160 ? 19.641 11.812 -15.68 1 37.47 160 PRO B O 1
ATOM 2378 N N . VAL B 1 161 ? 20.844 9.969 -16.188 1 32.69 161 VAL B N 1
ATOM 2379 C CA . VAL B 1 161 ? 22.078 10.508 -15.602 1 32.69 161 VAL B CA 1
ATOM 2380 C C . VAL B 1 161 ? 22.594 11.648 -16.469 1 32.69 161 VAL B C 1
ATOM 2382 O O . VAL B 1 161 ? 22.594 11.555 -17.703 1 32.69 161 VAL B O 1
#

Radius of gyration: 18.84 Å; Cα contacts (8 Å, |Δi|>4): 815; chains: 2; bounding box: 41×53×52 Å

Secondary structure (DSSP, 8-state):
--S-HHHHHHHHTTS-EE-EEEEEE-TTS-EEEEEE--EEEEETTTTEEEEEEETTSTTGGGGSSSEEEEEEPBTT-HHHHHHHH-SSS-TTTT--EEE-GGG-EEESS-SEEEEEEEEEEEEETTEEEEEEEEEEEEE-SS--BEEEETTEEEEEE----/--S-HHHHHHHHTTS-EE-EEEEEE-TTS-EEEEEE--EEEEETTTTEEEEEEETTSTTGGGGSSSEEEEEEPBTT-HHHHHHHH-SSS-TTTT--EEE-GGG-EEESS-SEEEEEEEEEEEEETTEEEEEEEEEEEEE-SS--BEEEETTEEEEEE----

pLDDT: mean 94.89, std 9.47, range [32.69, 98.94]

Sequence (322 aa):
MPFDDRAFRKALGCFASGVTVITTLDAAQRPVGVTVSAFSSLSLDPPMVLFCLGKSTSNLEAFRQGPVSISILAEGQQDLSIRFASRGVDKFAGLEMDTAPGGVPAPKDVLARLDCVITQTIEGGDHLIVLCAVEDLITRTGGQPLVYFRGSYTQVGVLPVMPFDDRAFRKALGCFASGVTVITTLDAAQRPVGVTVSAFSSLSLDPPMVLFCLGKSTSNLEAFRQGPVSISILAEGQQDLSIRFASRGVDKFAGLEMDTAPGGVPAPKDVLARLDCVITQTIEGGDHLIVLCAVEDLITRTGGQPLVYFRGSYTQVGVLPV

Foldseek 3Di:
DVDDPVVVLQVVLQDKFFKKKKWFAAPVRDIAIAIFRQKDFDDVVQGKIKGKFFPPDPRVVRQFWDKMKIFGAFQPCVVLNVLRHDPDDDSCPPADFDQDPPRITHHPPGQKMFIWTWDHWDDDVRMIMTMTGTDDMDGDDDGWTFMRHSRDTDTDDPPDD/DVDDPVVVLQVVLQDKFFKKKKWFAAPVRDIAIAIFRQKDFDDVVQGKIKGKFFPPDPRVVRQFWDKMKIFGAFQPCVVLNVLRHDPDDDSCPPADFDQDPPRITHHPPGQKMFIWTWDHWDDDVRMIMTMTGTDDMDGDDDGWTFMRHSRDTDTDDPPDD

InterPro domains:
  IPR002563 Flavin reductase like domain [PF01613] (13-156)
  IPR002563 Flavin reductase like domain [SM00903] (12-155)
  IPR012349 FMN-binding split barrel [G3DSA:2.30.110.10] (2-159)
  IPR050268 NADH-dependent flavin reductase [PTHR30466] (5-157)

Nearest PDB structures (foldseek):
  5zc2-assembly1_A  TM=9.294E-01  e=2.508E-17  Acinetobacter baumannii
  3pft-assembly1_A  TM=9.174E-01  e=1.406E-16  Mycolicibacterium goodii
  4f07-assembly6_K  TM=8.999E-01  e=5.525E-15  Pseudomonas sp. Y2
  2qck-assembly1_A  TM=9.089E-01  e=3.463E-14  Arthrobacter sp. FB24
  4f07-assembly5_J  TM=8.758E-01  e=2.099E-14  Pseudomonas sp. Y2